Protein AF-A0A7C4TFB4-F1 (afdb_monomer_lite)

pLDDT: mean 86.69, std 17.98, range [43.0, 98.75]

Radius of gyration: 24.55 Å; chains: 1; bounding box: 46×65×72 Å

Secondary structure (DSSP, 8-state):
-HHHHHHHHHHHHHHHHHHHHHGGGSTT-------HHHHHHHHHHHH-HHHHHHHHHHHHHHHHH---TTT----SHHHHHHHHHHHTSPPPPSSS--HHHHHHHHH-S--GGGTTS--SSSSGGGSTTHHHHHHHHHHHHHHHHTSGGG--HHHHHHHHH-GGG-TTTT-S--GGG--SHHHH-

Sequence (185 aa):
MKKVLFNIGFCFSIVILLVSMTLSLSVYAENVHHNPITLKLINLLKDHPEIKTMLERSLAEAKKINPDPETNPAQSLPELFNYLDQAVEKLPDTHIKSDIHYLTFLADQPLPELKSKGLFKNSLQYYPPFASWMREFAIVRGEFLNSEKSWNAKIYREFYNDPRFGLQKNWYEDPSNWKTWNQFF

Structure (mmCIF, N/CA/C/O backbone):
data_AF-A0A7C4TFB4-F1
#
_entry.id   AF-A0A7C4TFB4-F1
#
loop_
_atom_site.group_PDB
_atom_site.id
_atom_site.type_symbol
_atom_site.label_atom_id
_atom_site.label_alt_id
_atom_site.label_comp_id
_atom_site.label_asym_id
_atom_site.label_entity_id
_atom_site.label_seq_id
_atom_site.pdbx_PDB_ins_code
_atom_site.Cartn_x
_atom_site.Cartn_y
_atom_site.Cartn_z
_atom_site.occupancy
_atom_site.B_iso_or_equiv
_atom_site.auth_seq_id
_atom_site.auth_comp_id
_atom_site.auth_asym_id
_atom_site.auth_atom_id
_atom_site.pdbx_PDB_model_num
ATOM 1 N N . MET A 1 1 ? 17.614 47.311 47.965 1.00 51.44 1 MET A N 1
ATOM 2 C CA . MET A 1 1 ? 17.386 47.546 46.517 1.00 51.44 1 MET A CA 1
ATOM 3 C C . MET A 1 1 ? 17.993 46.471 45.606 1.00 51.44 1 MET A C 1
ATOM 5 O O . MET A 1 1 ? 17.284 46.009 44.726 1.00 51.44 1 MET A O 1
ATOM 9 N N . LYS A 1 2 ? 19.229 45.982 45.822 1.00 47.59 2 LYS A N 1
ATOM 10 C CA . LYS A 1 2 ? 19.855 44.956 44.949 1.00 47.59 2 LYS A CA 1
ATOM 11 C C . LYS A 1 2 ? 19.157 43.577 44.913 1.00 47.59 2 LYS A C 1
ATOM 13 O O . LYS A 1 2 ? 19.123 42.956 43.861 1.00 47.59 2 LYS A O 1
ATOM 18 N N . LYS A 1 3 ? 18.548 43.113 46.017 1.00 47.62 3 LYS A N 1
ATOM 19 C CA . LYS A 1 3 ? 17.824 41.818 46.057 1.00 47.62 3 LYS A CA 1
ATOM 20 C C . LYS A 1 3 ? 16.498 41.810 45.278 1.00 47.62 3 LYS A C 1
ATOM 22 O O . LYS A 1 3 ? 16.094 40.765 44.792 1.00 47.62 3 LYS A O 1
ATOM 27 N N . VAL A 1 4 ? 15.841 42.964 45.131 1.00 51.06 4 VAL A N 1
ATOM 28 C CA . VAL A 1 4 ? 14.551 43.071 44.419 1.00 51.06 4 VAL A CA 1
ATOM 29 C C . VAL A 1 4 ? 14.760 43.030 42.901 1.00 51.06 4 VAL A C 1
ATOM 31 O O . VAL A 1 4 ? 14.016 42.358 42.198 1.00 51.06 4 VAL A O 1
ATOM 34 N N . LEU A 1 5 ? 15.833 43.658 42.407 1.00 48.62 5 LEU A N 1
ATOM 35 C CA . LEU A 1 5 ? 16.225 43.615 40.991 1.00 48.62 5 LEU A CA 1
ATOM 36 C C . LEU A 1 5 ? 16.624 42.203 40.523 1.00 48.62 5 LEU A C 1
ATOM 38 O O . LEU A 1 5 ? 16.344 41.840 39.386 1.00 48.62 5 LEU A O 1
ATOM 42 N N . PHE A 1 6 ? 17.216 41.387 41.403 1.00 46.91 6 PHE A N 1
ATOM 43 C CA . PHE A 1 6 ? 17.605 40.008 41.080 1.00 46.91 6 PHE A CA 1
ATOM 44 C C . PHE A 1 6 ? 16.390 39.078 40.893 1.00 46.91 6 PHE A C 1
ATOM 46 O O . PHE A 1 6 ? 16.365 38.272 39.967 1.00 46.91 6 PHE A O 1
ATOM 53 N N . ASN A 1 7 ? 15.343 39.242 41.711 1.00 48.91 7 ASN A N 1
ATOM 54 C CA . ASN A 1 7 ? 14.127 38.422 41.620 1.00 48.91 7 ASN A CA 1
ATOM 55 C C . ASN A 1 7 ? 13.243 38.773 40.412 1.00 48.91 7 ASN A C 1
ATOM 57 O O . ASN A 1 7 ? 12.590 37.891 39.863 1.00 48.91 7 ASN A O 1
ATOM 61 N N . ILE A 1 8 ? 13.242 40.032 39.960 1.00 53.03 8 ILE A N 1
ATOM 62 C CA . ILE A 1 8 ? 12.481 40.445 38.767 1.00 53.03 8 ILE A CA 1
ATOM 63 C C . ILE A 1 8 ? 13.157 39.928 37.484 1.00 53.03 8 ILE A C 1
ATOM 65 O O . ILE A 1 8 ? 12.469 39.474 36.571 1.00 53.03 8 ILE A O 1
ATOM 69 N N . GLY A 1 9 ? 14.496 39.906 37.439 1.00 49.97 9 GLY A N 1
ATOM 70 C CA . GLY A 1 9 ? 15.249 39.333 36.317 1.00 49.97 9 GLY A CA 1
ATOM 71 C C . GLY A 1 9 ? 15.065 37.818 36.162 1.00 49.97 9 GLY A C 1
ATOM 72 O O . GLY A 1 9 ? 15.006 37.321 35.042 1.00 49.97 9 GLY A O 1
ATOM 73 N N . PHE A 1 10 ? 14.907 37.080 37.266 1.00 50.91 10 PHE A N 1
ATOM 74 C CA . PHE A 1 10 ? 14.714 35.625 37.229 1.00 50.91 10 PHE A CA 1
ATOM 75 C C . PHE A 1 10 ? 13.320 35.222 36.708 1.00 50.91 10 PHE A C 1
ATOM 77 O O . PHE A 1 10 ? 13.204 34.283 35.921 1.00 50.91 10 PHE A O 1
ATOM 84 N N . CYS A 1 11 ? 12.269 35.972 37.065 1.00 54.22 11 CYS A N 1
ATOM 85 C CA . CYS A 1 11 ? 10.913 35.726 36.561 1.00 54.22 11 CYS A CA 1
ATOM 86 C C . CYS A 1 11 ? 10.767 36.033 35.059 1.00 54.22 11 CYS A C 1
ATOM 88 O O . CYS A 1 11 ? 10.076 35.296 34.359 1.00 54.22 11 CYS A O 1
ATOM 90 N N . PHE A 1 12 ? 11.447 37.062 34.537 1.00 52.69 12 PHE A N 1
ATOM 91 C CA . PHE A 1 12 ? 11.436 37.358 33.097 1.00 52.69 12 PHE A CA 1
ATOM 92 C C . PHE A 1 12 ? 12.136 36.271 32.267 1.00 52.69 12 PHE A C 1
ATOM 94 O O . PHE A 1 12 ? 11.640 35.899 31.205 1.00 52.69 12 PHE A O 1
ATOM 101 N N . SER A 1 13 ? 13.231 35.699 32.773 1.00 54.84 13 SER A N 1
ATOM 102 C CA . SER A 1 13 ? 13.950 34.611 32.096 1.00 54.84 13 SER A CA 1
ATOM 103 C C . SER A 1 13 ? 13.121 33.328 31.979 1.00 54.84 13 SER A C 1
ATOM 105 O O . SER A 1 13 ? 13.184 32.658 30.953 1.00 54.84 13 SER A O 1
ATOM 107 N N . ILE A 1 14 ? 12.298 33.004 32.985 1.00 56.16 14 ILE A N 1
ATOM 108 C CA . ILE A 1 14 ? 11.415 31.822 32.964 1.00 56.16 14 ILE A CA 1
ATOM 109 C C . ILE A 1 14 ? 10.255 32.006 31.976 1.00 56.16 14 ILE A C 1
ATOM 111 O O . ILE A 1 14 ? 9.908 31.070 31.258 1.00 56.16 14 ILE A O 1
ATOM 115 N N . VAL A 1 15 ? 9.686 33.212 31.880 1.00 57.28 15 VAL A N 1
ATOM 116 C CA . VAL A 1 15 ? 8.605 33.503 30.922 1.00 57.28 15 VAL A CA 1
ATOM 117 C C . VAL A 1 15 ? 9.118 33.473 29.478 1.00 57.28 15 VAL A C 1
ATOM 119 O O . VAL A 1 15 ? 8.443 32.931 28.609 1.00 57.28 15 VAL A O 1
ATOM 122 N N . ILE A 1 16 ? 10.334 33.965 29.214 1.00 55.7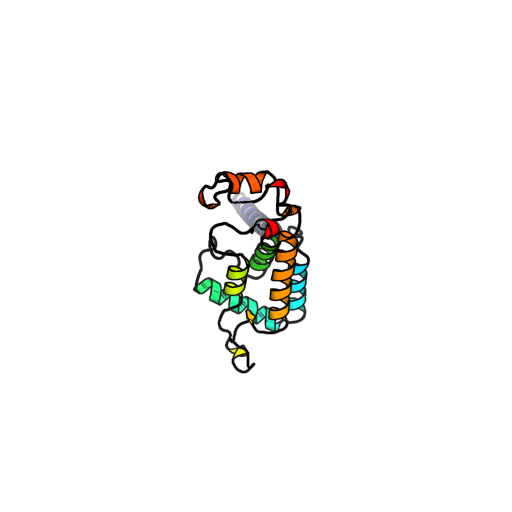5 16 ILE A N 1
ATOM 123 C CA . ILE A 1 16 ? 10.942 33.906 27.874 1.00 55.75 16 ILE A CA 1
ATOM 124 C C . ILE A 1 16 ? 11.280 32.458 27.476 1.00 55.75 16 ILE A C 1
ATOM 126 O O . ILE A 1 16 ? 11.067 32.090 26.323 1.00 55.75 16 ILE A O 1
ATOM 130 N N . LEU A 1 17 ? 11.728 31.618 28.420 1.00 54.34 17 LEU A N 1
ATOM 131 C CA . LEU A 1 17 ? 11.985 30.194 28.163 1.00 54.34 17 LEU A CA 1
ATOM 132 C C . LEU A 1 17 ? 10.692 29.395 27.911 1.00 54.34 17 LEU A C 1
ATOM 134 O O . LEU A 1 17 ? 10.683 28.475 27.103 1.00 54.34 17 LEU A O 1
ATOM 138 N N . LEU A 1 18 ? 9.588 29.756 28.574 1.00 54.28 18 LEU A N 1
ATOM 139 C CA . LEU A 1 18 ? 8.279 29.128 28.359 1.00 54.28 18 LEU A CA 1
ATOM 140 C C . LEU A 1 18 ? 7.638 29.553 27.030 1.00 54.28 18 LEU A C 1
ATOM 142 O O . LEU A 1 18 ? 7.003 28.730 26.377 1.00 54.28 18 LEU A O 1
ATOM 146 N N . VAL A 1 19 ? 7.839 30.800 26.592 1.00 54.41 19 VAL A N 1
ATOM 147 C CA . VAL A 1 19 ? 7.364 31.279 25.280 1.00 54.41 19 VAL A CA 1
ATOM 148 C C . VAL A 1 19 ? 8.207 30.712 24.127 1.00 54.41 19 VAL A C 1
ATOM 150 O O . VAL A 1 19 ? 7.675 30.450 23.052 1.00 54.41 19 VAL A O 1
ATOM 153 N N . SER A 1 20 ? 9.500 30.433 24.328 1.00 51.44 20 SER A N 1
ATOM 154 C CA . SER A 1 20 ? 10.313 29.735 23.316 1.00 51.44 20 SER A CA 1
ATOM 155 C C . SER A 1 20 ? 10.040 28.222 23.253 1.00 51.44 20 SER A C 1
ATOM 157 O O . SER A 1 20 ? 10.194 27.616 22.189 1.00 51.44 20 SER A O 1
ATOM 159 N N . MET A 1 21 ? 9.557 27.616 24.344 1.00 49.31 21 MET A N 1
ATOM 160 C CA . MET A 1 21 ? 9.092 26.222 24.362 1.00 49.31 21 MET A CA 1
ATOM 161 C C . MET A 1 21 ? 7.733 26.027 23.670 1.00 49.31 21 MET A C 1
ATOM 163 O O . MET A 1 21 ? 7.459 24.943 23.163 1.00 49.31 21 MET A O 1
ATOM 167 N N . THR A 1 22 ? 6.885 27.058 23.594 1.00 46.88 22 THR A N 1
ATOM 168 C CA . THR A 1 22 ? 5.616 26.979 22.846 1.00 46.88 22 THR A CA 1
ATOM 169 C C . THR A 1 22 ? 5.777 27.281 21.355 1.00 46.88 22 THR A C 1
ATOM 171 O O . THR A 1 22 ? 4.995 26.771 20.556 1.00 46.88 22 THR A O 1
ATOM 174 N N . LEU A 1 23 ? 6.815 28.025 20.945 1.00 44.56 23 LEU A N 1
ATOM 175 C CA . LEU A 1 23 ? 7.138 28.247 19.525 1.00 44.56 23 LEU A CA 1
ATOM 176 C C . LEU A 1 23 ? 7.899 27.090 18.854 1.00 44.56 23 LEU A C 1
ATOM 178 O O . LEU A 1 23 ? 8.044 27.088 17.635 1.00 44.56 23 LEU A O 1
ATOM 182 N N . SER A 1 24 ? 8.372 26.098 19.609 1.00 43.00 24 SER A N 1
ATOM 183 C CA . SER A 1 24 ? 9.053 24.916 19.055 1.00 43.00 24 SER A CA 1
ATOM 184 C C . SER A 1 24 ? 8.106 23.755 18.721 1.00 43.00 24 SER A C 1
ATOM 186 O O . SER A 1 24 ? 8.545 22.767 18.142 1.00 43.00 24 SER A O 1
ATOM 188 N N . LEU A 1 25 ? 6.802 23.889 18.999 1.00 43.69 25 LEU A N 1
ATOM 189 C CA . LEU A 1 25 ? 5.770 22.921 18.593 1.00 43.69 25 LEU A CA 1
ATOM 190 C C . LEU A 1 25 ? 5.106 23.247 17.242 1.00 43.69 25 LEU A C 1
ATOM 192 O O . LEU A 1 25 ? 4.286 22.464 16.772 1.00 43.69 25 LEU A O 1
ATOM 196 N N . SER A 1 26 ? 5.438 24.376 16.606 1.00 45.81 26 SER A N 1
ATOM 197 C CA . SER A 1 26 ? 4.907 24.752 15.283 1.00 45.81 26 SER A CA 1
ATOM 198 C C . SER A 1 26 ? 5.874 24.491 14.123 1.00 45.81 26 SER A C 1
ATOM 200 O O . SER A 1 26 ? 5.551 24.783 12.972 1.00 45.81 26 SER A O 1
ATOM 202 N N . VAL A 1 27 ? 7.046 23.916 14.396 1.00 43.28 27 VAL A N 1
ATOM 203 C CA . VAL A 1 27 ? 7.974 23.441 13.365 1.00 43.28 27 VAL A CA 1
ATOM 204 C C . VAL A 1 27 ? 7.598 21.987 13.058 1.00 43.28 27 VAL A C 1
ATOM 206 O O . VAL A 1 27 ? 7.593 21.175 13.974 1.00 43.28 27 VAL A O 1
ATOM 209 N N . TYR A 1 28 ? 7.273 21.692 11.792 1.00 43.94 28 TYR A N 1
ATOM 210 C CA . TYR A 1 28 ? 6.696 20.444 11.241 1.00 43.94 28 TYR A CA 1
ATOM 211 C C . TYR A 1 28 ? 5.167 20.386 11.060 1.00 43.94 28 TYR A C 1
ATOM 213 O O . TYR A 1 28 ? 4.550 19.338 11.206 1.00 43.94 28 TYR A O 1
ATOM 221 N N . ALA A 1 29 ? 4.547 21.472 10.600 1.00 45.00 29 ALA A N 1
ATOM 222 C CA . ALA A 1 29 ? 3.542 21.323 9.543 1.00 45.00 29 ALA A CA 1
ATOM 223 C C . ALA A 1 29 ? 4.229 21.607 8.200 1.00 45.00 29 ALA A C 1
ATOM 225 O O . ALA A 1 29 ? 4.008 22.638 7.569 1.00 45.00 29 ALA A O 1
ATOM 226 N N . GLU A 1 30 ? 5.150 20.728 7.798 1.00 47.25 30 GLU A N 1
ATOM 227 C CA . GLU A 1 30 ? 5.543 20.670 6.392 1.00 47.25 30 GLU A CA 1
ATOM 228 C C . GLU A 1 30 ? 4.249 20.412 5.603 1.00 47.25 30 GLU A C 1
ATOM 230 O O . GLU A 1 30 ? 3.415 19.619 6.045 1.00 47.25 30 GLU A O 1
ATOM 235 N N . ASN A 1 31 ? 4.007 21.131 4.505 1.00 53.38 31 ASN A N 1
ATOM 236 C CA . ASN A 1 31 ? 2.857 20.853 3.643 1.00 53.38 31 ASN A CA 1
ATOM 237 C C . ASN A 1 31 ? 3.089 19.481 2.990 1.00 53.38 31 ASN A C 1
ATOM 239 O O . ASN A 1 31 ? 3.577 19.411 1.864 1.00 53.38 31 ASN A O 1
ATOM 243 N N . VAL A 1 32 ? 2.811 18.396 3.719 1.00 65.62 32 VAL A N 1
ATOM 244 C CA . VAL A 1 32 ? 2.987 17.025 3.243 1.00 65.62 32 VAL A CA 1
ATOM 245 C C . VAL A 1 32 ? 2.028 16.831 2.079 1.00 65.62 32 VAL A C 1
ATOM 247 O O . VAL A 1 32 ? 0.806 16.809 2.240 1.00 65.62 32 VAL A O 1
ATOM 250 N N . HIS A 1 33 ? 2.588 16.760 0.875 1.00 87.38 33 HIS A N 1
ATOM 251 C CA . HIS A 1 33 ? 1.822 16.473 -0.323 1.00 87.38 33 HIS A CA 1
ATOM 252 C C . HIS A 1 33 ? 1.584 14.966 -0.398 1.00 87.38 33 HIS A C 1
ATOM 254 O O . HIS A 1 33 ? 2.470 14.211 -0.790 1.00 87.38 33 HIS A O 1
ATOM 260 N N . HIS A 1 34 ? 0.390 14.539 0.001 1.00 95.12 34 HIS A N 1
ATOM 261 C CA . HIS A 1 34 ? -0.012 13.140 -0.071 1.00 95.12 34 HIS A CA 1
ATOM 262 C C . HIS A 1 34 ? -0.318 12.712 -1.510 1.00 95.12 34 HIS A C 1
ATOM 264 O O . HIS A 1 34 ? -0.940 13.453 -2.278 1.00 95.12 34 HIS A O 1
ATOM 270 N N . ASN A 1 35 ? 0.041 11.475 -1.852 1.00 95.31 35 ASN A N 1
ATOM 271 C CA . ASN A 1 35 ? -0.340 10.859 -3.117 1.00 95.31 35 ASN A CA 1
ATOM 272 C C . ASN A 1 35 ? -1.870 10.788 -3.250 1.00 95.31 35 ASN A C 1
ATOM 274 O O . ASN A 1 35 ? -2.573 10.624 -2.246 1.00 95.31 35 ASN A O 1
ATOM 278 N N . PRO A 1 36 ? -2.422 10.805 -4.481 1.00 97.75 36 PRO A N 1
ATOM 279 C CA . PRO A 1 36 ? -3.868 10.744 -4.694 1.00 97.75 36 PRO A CA 1
ATOM 280 C C . PRO A 1 36 ? -4.557 9.564 -3.995 1.00 97.75 36 PRO A C 1
ATOM 282 O O . PRO A 1 36 ? -5.647 9.719 -3.445 1.00 97.75 36 PRO A O 1
ATOM 285 N N . ILE A 1 37 ? -3.926 8.386 -3.969 1.00 98.06 37 ILE A N 1
ATOM 286 C CA . ILE A 1 37 ? -4.484 7.206 -3.297 1.00 98.06 37 ILE A CA 1
ATOM 287 C C . ILE A 1 37 ? -4.446 7.318 -1.765 1.00 98.06 37 ILE A C 1
ATOM 289 O O . ILE A 1 37 ? -5.374 6.861 -1.095 1.00 98.06 37 ILE A O 1
ATOM 293 N N . THR A 1 38 ? -3.438 7.988 -1.204 1.00 98.31 38 THR A N 1
ATOM 294 C CA . THR A 1 38 ? -3.360 8.311 0.227 1.00 98.31 38 THR A CA 1
ATOM 295 C C . THR A 1 38 ? -4.424 9.344 0.601 1.00 98.31 38 THR A C 1
ATOM 297 O O . THR A 1 38 ? -5.142 9.164 1.583 1.00 98.31 38 THR A O 1
ATOM 300 N N . LEU A 1 39 ? -4.627 10.374 -0.229 1.00 98.31 39 LEU A N 1
ATOM 301 C CA . LEU A 1 39 ? -5.713 11.346 -0.059 1.00 98.31 39 LEU A CA 1
ATOM 302 C C . LEU A 1 39 ? -7.094 10.682 -0.087 1.00 98.31 39 LEU A C 1
ATOM 304 O O . LEU A 1 39 ? -7.963 11.047 0.703 1.00 98.31 39 LEU A O 1
ATOM 308 N N . LYS A 1 40 ? -7.301 9.678 -0.950 1.00 98.56 40 LYS A N 1
ATOM 309 C CA . LYS A 1 40 ? -8.539 8.883 -0.945 1.00 98.56 40 LYS A CA 1
ATOM 310 C C . LYS A 1 40 ? -8.759 8.175 0.391 1.00 98.56 40 LYS A C 1
ATOM 312 O O . LYS A 1 40 ? -9.888 8.187 0.874 1.00 98.56 40 LYS A O 1
ATOM 317 N N . LEU A 1 41 ? -7.714 7.610 1.007 1.00 98.69 41 LEU A N 1
ATOM 318 C CA . LEU A 1 41 ? -7.833 7.037 2.352 1.00 98.69 41 LEU A CA 1
ATOM 319 C C . LEU A 1 41 ? -8.210 8.112 3.366 1.00 98.69 41 LEU A C 1
ATOM 321 O O . LEU A 1 41 ? -9.164 7.934 4.110 1.00 98.69 41 LEU A O 1
ATOM 325 N N . ILE A 1 42 ? -7.485 9.231 3.381 1.00 98.62 42 ILE A N 1
ATOM 326 C CA . ILE A 1 42 ? -7.729 10.334 4.319 1.00 98.62 42 ILE A CA 1
ATOM 327 C C . ILE A 1 42 ? -9.187 10.805 4.237 1.00 98.62 42 ILE A C 1
ATOM 329 O O . ILE A 1 42 ? -9.844 10.952 5.268 1.00 98.62 42 ILE A O 1
ATOM 333 N N . ASN A 1 43 ? -9.716 10.973 3.023 1.00 98.62 43 ASN A N 1
ATOM 334 C CA . ASN A 1 43 ? -11.114 11.338 2.805 1.00 98.62 43 ASN A CA 1
ATOM 335 C C . ASN A 1 43 ? -12.075 10.232 3.262 1.00 98.62 43 ASN A C 1
ATOM 337 O O . ASN A 1 43 ? -13.020 10.524 3.986 1.00 98.62 43 ASN A O 1
ATOM 341 N N . LEU A 1 44 ? -11.794 8.961 2.951 1.00 98.69 44 LEU A N 1
ATOM 342 C CA . LEU A 1 44 ? -12.590 7.830 3.438 1.00 98.69 44 LEU A CA 1
ATOM 343 C C . LEU A 1 44 ? -12.665 7.811 4.971 1.00 98.69 44 LEU A C 1
ATOM 345 O O . LEU A 1 44 ? -13.741 7.619 5.521 1.00 98.69 44 LEU A O 1
ATOM 349 N N . LEU A 1 45 ? -11.557 8.053 5.674 1.00 98.62 45 LEU A N 1
ATOM 350 C CA . LEU A 1 45 ? -11.527 8.090 7.141 1.00 98.62 45 LEU A CA 1
ATOM 351 C C . LEU A 1 45 ? -12.236 9.319 7.728 1.00 98.62 45 LEU A C 1
ATOM 353 O O . LEU A 1 45 ? -12.705 9.270 8.866 1.00 98.62 45 LEU A O 1
ATOM 357 N N . LYS A 1 46 ? -12.295 10.423 6.977 1.00 98.31 46 LYS A N 1
ATOM 358 C CA . LYS A 1 46 ? -13.064 11.619 7.340 1.00 98.31 46 LYS A CA 1
ATOM 359 C C . LYS A 1 46 ? -14.567 11.369 7.204 1.00 98.31 46 LYS A C 1
ATOM 361 O O . LYS A 1 46 ? -15.319 11.759 8.093 1.00 98.31 46 LYS A O 1
ATOM 366 N N . ASP A 1 47 ? -14.977 10.718 6.120 1.00 98.50 47 ASP A N 1
ATOM 367 C CA . ASP A 1 47 ? -16.383 10.447 5.808 1.00 98.50 47 ASP A CA 1
ATOM 368 C C . ASP A 1 47 ? -16.936 9.260 6.621 1.00 98.50 47 ASP A C 1
ATOM 370 O O . ASP A 1 47 ? -18.129 9.211 6.917 1.00 98.50 47 ASP A O 1
ATOM 374 N N . HIS A 1 48 ? -16.057 8.340 7.040 1.00 98.31 48 HIS A N 1
ATOM 375 C CA . HIS A 1 48 ? -16.364 7.135 7.816 1.00 98.31 48 HIS A CA 1
ATOM 376 C C . HIS A 1 48 ? -15.542 7.070 9.120 1.00 98.31 48 HIS A C 1
ATOM 378 O O . HIS A 1 48 ? -14.561 6.313 9.212 1.00 98.31 48 HIS A O 1
ATOM 384 N N . PRO A 1 49 ? -15.904 7.850 10.158 1.00 98.31 49 PRO A N 1
ATOM 385 C CA . PRO A 1 49 ? -15.156 7.897 11.417 1.00 98.31 49 PRO A CA 1
ATOM 386 C C . PRO A 1 49 ? -15.080 6.539 12.134 1.00 98.31 49 PRO A C 1
ATOM 388 O O . PRO A 1 49 ? -14.121 6.274 12.857 1.00 98.31 49 PRO A O 1
ATOM 391 N N . GLU A 1 50 ? -16.040 5.642 11.911 1.00 98.06 50 GLU A N 1
ATOM 392 C CA . GLU A 1 50 ? -16.011 4.275 12.428 1.00 98.06 50 GLU A CA 1
ATOM 393 C C . GLU A 1 50 ? -14.845 3.459 11.854 1.00 98.06 50 GLU A C 1
ATOM 395 O O . GLU A 1 50 ? -14.195 2.707 12.583 1.00 98.06 50 GLU A O 1
ATOM 400 N N . ILE A 1 51 ? -14.527 3.644 10.568 1.00 98.56 51 ILE A N 1
ATOM 401 C CA . ILE A 1 51 ? -13.391 2.980 9.916 1.00 98.56 51 ILE A CA 1
ATOM 402 C C . ILE A 1 51 ? -12.087 3.562 10.433 1.00 98.56 51 ILE A C 1
ATOM 404 O O . ILE A 1 51 ? -11.148 2.809 10.680 1.00 98.56 51 ILE A O 1
ATOM 408 N N . LYS A 1 52 ? -12.042 4.878 10.665 1.00 98.69 52 LYS A N 1
ATOM 409 C CA . LYS A 1 52 ? -10.897 5.529 11.305 1.00 98.69 52 LYS A CA 1
ATOM 410 C C . LYS A 1 52 ? -10.583 4.898 12.657 1.00 98.69 52 LYS A C 1
ATOM 412 O O . LYS A 1 52 ? -9.452 4.470 12.868 1.00 98.69 52 LYS A O 1
ATOM 417 N N . THR A 1 53 ? -11.579 4.765 13.532 1.00 98.50 53 THR A N 1
ATOM 418 C CA . THR A 1 53 ? -11.389 4.140 14.848 1.00 98.50 53 THR A CA 1
ATOM 419 C C . THR A 1 53 ? -10.954 2.677 14.738 1.00 98.50 53 THR A C 1
ATOM 421 O O . THR A 1 53 ? -10.075 2.239 15.482 1.00 98.50 53 THR A O 1
ATOM 424 N N . MET A 1 54 ? -11.534 1.909 13.810 1.00 98.69 54 MET A N 1
ATOM 425 C CA . MET A 1 54 ? -11.104 0.529 13.560 1.00 98.69 54 MET A CA 1
ATOM 426 C C . MET A 1 54 ? -9.661 0.458 13.052 1.00 98.69 54 MET A C 1
ATOM 428 O O . MET A 1 54 ? -8.914 -0.425 13.470 1.00 98.69 54 MET A O 1
ATOM 432 N N . LEU A 1 55 ? -9.245 1.393 12.195 1.00 98.75 55 LEU A N 1
ATOM 433 C CA . LEU A 1 55 ? -7.899 1.418 11.630 1.00 98.75 55 LEU A CA 1
ATOM 434 C C . LEU A 1 55 ? -6.876 1.791 12.694 1.00 98.75 55 LEU A C 1
ATOM 436 O O . LEU A 1 55 ? -5.886 1.087 12.837 1.00 98.75 55 LEU A O 1
ATOM 440 N N . GLU A 1 56 ? -7.145 2.811 13.507 1.00 98.75 56 GLU A N 1
ATOM 441 C CA . GLU A 1 56 ? -6.307 3.166 14.660 1.00 98.75 56 GLU A CA 1
ATOM 442 C C . GLU A 1 56 ? -6.139 1.982 15.622 1.00 98.75 56 GLU A C 1
ATOM 444 O O . GLU A 1 56 ? -5.028 1.696 16.070 1.00 98.75 56 GLU A O 1
ATOM 449 N N . ARG A 1 57 ? -7.220 1.238 15.895 1.00 98.56 57 ARG A N 1
ATOM 450 C CA . ARG A 1 57 ? -7.159 0.020 16.713 1.00 98.56 57 ARG A CA 1
ATOM 451 C C . ARG A 1 57 ? -6.326 -1.072 16.048 1.00 98.56 57 ARG A C 1
ATOM 453 O O . ARG A 1 57 ? -5.506 -1.690 16.718 1.00 98.56 57 ARG A O 1
ATOM 460 N N . SER A 1 58 ? -6.508 -1.289 14.748 1.00 98.69 58 SER A N 1
ATOM 461 C CA . SER A 1 58 ? -5.726 -2.256 13.977 1.00 98.69 58 SER A CA 1
ATOM 462 C C . SER A 1 58 ? -4.232 -1.912 14.020 1.00 98.69 58 SER A C 1
ATOM 464 O O . SER A 1 58 ? -3.417 -2.758 14.365 1.00 98.69 58 SER A O 1
ATOM 466 N N . LEU A 1 59 ? -3.853 -0.650 13.808 1.00 98.75 59 LEU A N 1
ATOM 467 C CA . LEU A 1 59 ? -2.460 -0.206 13.932 1.00 98.75 59 LEU A CA 1
ATOM 468 C C . LEU A 1 59 ? -1.910 -0.416 15.353 1.00 98.75 59 LEU A C 1
ATOM 470 O O . LEU A 1 59 ? -0.779 -0.873 15.518 1.00 98.75 59 LEU A O 1
ATOM 474 N N . ALA A 1 60 ? -2.717 -0.153 16.384 1.00 98.56 60 ALA A N 1
ATOM 475 C CA . ALA A 1 60 ? -2.321 -0.382 17.771 1.00 98.56 60 ALA A CA 1
ATOM 476 C C . ALA A 1 60 ? -2.089 -1.872 18.087 1.00 98.56 60 ALA A C 1
ATOM 478 O O . ALA A 1 60 ? -1.137 -2.198 18.795 1.00 98.56 60 ALA A O 1
ATOM 479 N N . GLU A 1 61 ? -2.913 -2.785 17.564 1.00 98.50 61 GLU A N 1
ATOM 480 C CA . GLU A 1 61 ? -2.688 -4.231 17.713 1.00 98.50 61 GLU A CA 1
ATOM 481 C C . GLU A 1 61 ? -1.463 -4.700 16.913 1.00 98.50 61 GLU A C 1
ATOM 483 O O . GLU A 1 61 ? -0.627 -5.433 17.443 1.00 98.50 61 GLU A O 1
ATOM 488 N N . ALA A 1 62 ? -1.282 -4.205 15.685 1.00 98.31 62 ALA A N 1
ATOM 489 C CA . ALA A 1 62 ? -0.099 -4.494 14.877 1.00 98.31 62 ALA A CA 1
ATOM 490 C C . ALA A 1 62 ? 1.194 -4.044 15.583 1.00 98.31 62 ALA A C 1
ATOM 492 O O . ALA A 1 62 ? 2.167 -4.797 15.624 1.00 98.31 62 ALA A O 1
ATOM 493 N N . LYS A 1 63 ? 1.182 -2.869 16.230 1.00 98.44 63 LYS A N 1
ATOM 494 C CA . LYS A 1 63 ? 2.286 -2.366 17.065 1.00 98.44 63 LYS A CA 1
ATOM 495 C C . LYS A 1 63 ? 2.608 -3.282 18.247 1.00 98.44 63 LYS A C 1
ATOM 497 O O . LYS A 1 63 ? 3.770 -3.408 18.611 1.00 98.44 63 LYS A O 1
ATOM 502 N N . LYS A 1 64 ? 1.621 -3.939 18.864 1.00 98.44 64 LYS A N 1
ATOM 503 C CA . LYS 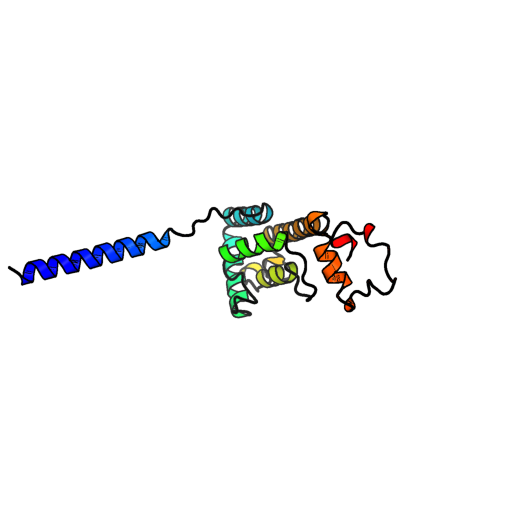A 1 64 ? 1.899 -4.903 19.947 1.00 98.44 64 LYS A CA 1
ATOM 504 C C . LYS A 1 64 ? 2.625 -6.143 19.431 1.00 98.44 64 LYS A C 1
ATOM 506 O O . LYS A 1 64 ? 3.474 -6.676 20.136 1.00 98.44 64 LYS A O 1
ATOM 511 N N . ILE A 1 65 ? 2.278 -6.601 18.227 1.00 98.06 65 ILE A N 1
ATOM 512 C CA . ILE A 1 65 ? 2.899 -7.769 17.589 1.00 98.06 65 ILE A CA 1
ATOM 513 C C . ILE A 1 65 ? 4.315 -7.432 17.116 1.00 98.06 65 ILE A C 1
ATOM 515 O O . ILE A 1 65 ? 5.237 -8.213 17.338 1.00 98.06 65 ILE A O 1
ATOM 519 N N . ASN A 1 66 ? 4.484 -6.272 16.482 1.00 97.00 66 ASN A N 1
ATOM 520 C CA . ASN A 1 66 ? 5.778 -5.761 16.058 1.00 97.00 66 ASN A CA 1
ATOM 521 C C . ASN A 1 66 ? 5.959 -4.301 16.515 1.00 97.00 66 ASN A C 1
ATOM 523 O O . ASN A 1 66 ? 5.517 -3.390 15.815 1.00 97.00 66 ASN A O 1
ATOM 527 N N . PRO A 1 67 ? 6.580 -4.056 17.680 1.00 97.44 67 PRO A N 1
ATOM 528 C CA . PRO A 1 67 ? 6.751 -2.702 18.204 1.00 97.44 67 PRO A CA 1
ATOM 529 C C . PRO A 1 67 ? 7.930 -1.948 17.582 1.00 97.44 67 PRO A C 1
ATOM 531 O O . PRO A 1 67 ? 8.039 -0.740 17.791 1.00 97.44 67 PRO A O 1
ATOM 534 N N . ASP A 1 68 ? 8.811 -2.640 16.859 1.00 96.75 68 ASP A N 1
ATOM 535 C CA . ASP A 1 68 ? 10.036 -2.078 16.299 1.00 96.75 68 ASP A CA 1
ATOM 536 C C . ASP A 1 68 ? 9.729 -1.139 15.113 1.00 96.75 68 ASP A C 1
ATOM 538 O O . ASP A 1 68 ? 9.219 -1.607 14.093 1.00 96.75 68 ASP A O 1
ATOM 542 N N . PRO A 1 69 ? 10.031 0.171 15.207 1.00 94.06 69 PRO A N 1
ATOM 543 C CA . PRO A 1 69 ? 9.759 1.129 14.135 1.00 94.06 69 PRO A CA 1
ATOM 544 C C . PRO A 1 69 ? 10.516 0.849 12.833 1.00 94.06 69 PRO A C 1
ATOM 546 O O . PRO A 1 69 ? 10.034 1.231 11.771 1.00 94.06 69 PRO A O 1
ATOM 549 N N . GLU A 1 70 ? 11.655 0.153 12.878 1.00 91.62 70 GLU A N 1
ATOM 550 C CA . GLU A 1 70 ? 12.415 -0.177 11.664 1.00 91.62 70 GLU A CA 1
ATOM 551 C C . GLU A 1 70 ? 11.685 -1.220 10.809 1.00 91.62 70 GLU A C 1
ATOM 553 O O . GLU A 1 70 ? 11.715 -1.186 9.578 1.00 91.62 70 GLU A O 1
ATOM 558 N N . THR A 1 71 ? 10.987 -2.152 11.460 1.00 91.44 71 THR A N 1
ATOM 559 C CA . THR A 1 71 ? 10.262 -3.240 10.789 1.00 91.44 71 THR A CA 1
ATOM 560 C C . THR A 1 71 ? 8.739 -3.058 10.794 1.00 91.44 71 THR A C 1
ATOM 562 O O . THR A 1 71 ? 8.033 -3.795 10.101 1.00 91.44 71 THR A O 1
ATOM 565 N N . ASN A 1 72 ? 8.232 -2.071 11.534 1.00 95.62 72 ASN A N 1
ATOM 566 C CA . ASN A 1 72 ? 6.849 -1.600 11.555 1.00 95.62 72 ASN A CA 1
ATOM 567 C C . ASN A 1 72 ? 6.811 -0.062 11.703 1.00 95.62 72 ASN A C 1
ATOM 569 O O . ASN A 1 72 ? 6.504 0.442 12.788 1.00 95.62 72 ASN A O 1
ATOM 573 N N . PRO A 1 73 ? 7.127 0.694 10.634 1.00 95.56 73 PRO A N 1
ATOM 574 C CA . PRO A 1 73 ? 7.197 2.158 10.679 1.00 95.56 73 PRO A CA 1
ATOM 575 C C . PRO A 1 73 ? 5.837 2.869 10.752 1.00 95.56 73 PRO A C 1
ATOM 577 O O . PRO A 1 73 ? 5.795 4.063 11.017 1.00 95.56 73 PRO A O 1
ATOM 580 N N . ALA A 1 74 ? 4.720 2.178 10.506 1.00 96.88 74 ALA A N 1
ATOM 581 C CA . ALA A 1 74 ? 3.384 2.775 10.415 1.00 96.88 74 ALA A CA 1
ATOM 582 C C . ALA A 1 74 ? 2.559 2.453 11.668 1.00 96.88 74 ALA A C 1
ATOM 584 O O . ALA A 1 74 ? 1.637 1.640 11.632 1.00 96.88 74 ALA A O 1
ATOM 585 N N . GLN A 1 75 ? 2.905 3.076 12.793 1.00 97.44 75 GLN A N 1
ATOM 586 C CA . GLN A 1 75 ? 2.306 2.774 14.100 1.00 97.44 75 GLN A CA 1
ATOM 587 C C . GLN A 1 75 ? 1.148 3.714 14.477 1.00 97.44 75 GLN A C 1
ATOM 589 O O . GLN A 1 75 ? 0.511 3.542 15.519 1.00 97.44 75 GLN A O 1
ATOM 594 N N . SER A 1 76 ? 0.859 4.693 13.624 1.00 98.44 76 SER A N 1
ATOM 595 C CA . SER A 1 76 ? -0.205 5.687 13.744 1.00 98.44 76 SER A CA 1
ATOM 596 C C . SER A 1 76 ? -0.711 6.097 12.357 1.00 98.44 76 SER A C 1
ATOM 598 O O . SER A 1 76 ? -0.082 5.791 11.346 1.00 98.44 76 SER A O 1
ATOM 600 N N . LEU A 1 77 ? -1.850 6.797 12.280 1.00 98.50 77 LEU A N 1
ATOM 601 C CA . LEU A 1 77 ? -2.390 7.249 10.990 1.00 98.50 77 LEU A CA 1
ATOM 602 C C . LEU A 1 77 ? -1.431 8.174 10.214 1.00 98.50 77 LEU A C 1
ATOM 604 O O . LEU A 1 77 ? -1.236 7.913 9.030 1.00 98.50 77 LEU A O 1
ATOM 608 N N . PRO A 1 78 ? -0.796 9.201 10.821 1.00 97.81 78 PRO A N 1
ATOM 609 C CA . PRO A 1 78 ? 0.166 10.032 10.094 1.00 97.81 78 PRO A CA 1
ATOM 610 C C . PRO A 1 78 ? 1.351 9.227 9.547 1.00 97.81 78 PRO A C 1
ATOM 612 O O . PRO A 1 78 ? 1.742 9.403 8.396 1.00 97.81 78 PRO A O 1
ATOM 615 N N . GLU A 1 79 ? 1.885 8.299 10.343 1.00 97.75 79 GLU A N 1
ATOM 616 C CA . GLU A 1 79 ? 2.978 7.425 9.911 1.00 97.75 79 GLU A CA 1
ATOM 617 C C . GLU A 1 79 ? 2.536 6.467 8.797 1.00 97.75 79 GLU A C 1
ATOM 619 O O . GLU A 1 79 ? 3.281 6.248 7.845 1.00 97.75 79 GLU A O 1
ATOM 624 N N . LEU A 1 80 ? 1.305 5.947 8.863 1.00 98.06 80 LEU A N 1
ATOM 625 C CA . LEU A 1 80 ? 0.711 5.162 7.784 1.00 98.06 80 LEU A CA 1
ATOM 626 C C . LEU A 1 80 ? 0.600 5.979 6.497 1.00 98.06 80 LEU A C 1
ATOM 628 O O . LEU A 1 80 ? 0.970 5.473 5.445 1.00 98.06 80 LEU A O 1
ATOM 632 N N . PHE A 1 81 ? 0.123 7.224 6.550 1.00 98.12 81 PHE A N 1
ATOM 633 C CA . PHE A 1 81 ? 0.005 8.059 5.350 1.00 98.12 81 PHE A CA 1
ATOM 634 C C . PHE A 1 81 ? 1.374 8.330 4.720 1.00 98.12 81 PHE A C 1
ATOM 636 O O . PHE A 1 81 ? 1.540 8.119 3.521 1.00 98.12 81 PHE A O 1
ATOM 643 N N . ASN A 1 82 ? 2.373 8.673 5.536 1.00 95.75 82 ASN A N 1
ATOM 644 C CA . ASN A 1 82 ? 3.748 8.866 5.072 1.00 95.75 82 ASN A CA 1
ATOM 645 C C . ASN A 1 82 ? 4.346 7.584 4.477 1.00 95.75 82 ASN A C 1
ATOM 647 O O . ASN A 1 82 ? 5.056 7.638 3.471 1.00 95.75 82 ASN A O 1
ATOM 651 N N . TYR A 1 83 ? 4.067 6.427 5.085 1.00 95.69 83 TYR A N 1
ATOM 652 C CA . TYR A 1 83 ? 4.498 5.136 4.558 1.00 95.69 83 TYR A CA 1
ATOM 653 C C . TYR A 1 83 ? 3.834 4.835 3.209 1.00 95.69 83 TYR A C 1
ATOM 655 O O . TYR A 1 83 ? 4.518 4.447 2.265 1.00 95.69 83 TYR A O 1
ATOM 663 N N . LEU A 1 84 ? 2.516 5.035 3.100 1.00 96.38 84 LEU A N 1
ATOM 664 C CA . LEU A 1 84 ? 1.765 4.805 1.866 1.00 96.38 84 LEU A CA 1
ATOM 665 C C . LEU A 1 84 ? 2.283 5.685 0.732 1.00 96.38 84 LEU A C 1
ATOM 667 O O . LEU A 1 84 ? 2.459 5.185 -0.374 1.00 96.38 84 LEU A O 1
ATOM 671 N N . ASP A 1 85 ? 2.594 6.951 1.011 1.00 95.56 85 ASP A N 1
ATOM 672 C CA . ASP A 1 85 ? 3.126 7.865 0.003 1.00 95.56 85 ASP A CA 1
ATOM 673 C C . ASP A 1 85 ? 4.446 7.392 -0.600 1.00 95.56 85 ASP A C 1
ATOM 675 O O . ASP A 1 85 ? 4.664 7.521 -1.803 1.00 95.56 85 ASP A O 1
ATOM 679 N N . GLN A 1 86 ? 5.307 6.797 0.220 1.00 92.94 86 GLN A N 1
ATOM 680 C CA . GLN A 1 86 ? 6.554 6.206 -0.251 1.00 92.94 86 GLN A CA 1
ATOM 681 C C . GLN A 1 86 ? 6.302 4.872 -0.963 1.00 92.94 86 GLN A C 1
ATOM 683 O O . GLN A 1 86 ? 6.913 4.583 -1.989 1.00 92.94 86 GLN A O 1
ATOM 688 N N . ALA A 1 87 ? 5.389 4.054 -0.438 1.00 93.25 87 ALA A N 1
ATOM 689 C CA . ALA A 1 87 ? 5.139 2.698 -0.915 1.00 93.25 87 ALA A CA 1
ATOM 690 C C . ALA A 1 87 ? 4.509 2.628 -2.319 1.00 93.25 87 ALA A C 1
ATOM 692 O O . ALA A 1 87 ? 4.659 1.599 -2.983 1.00 93.25 87 ALA A O 1
ATOM 693 N N . VAL A 1 88 ? 3.821 3.684 -2.777 1.00 93.50 88 VAL A N 1
ATOM 694 C CA . VAL A 1 88 ? 3.200 3.737 -4.117 1.00 93.50 88 VAL A CA 1
ATOM 695 C C . VAL A 1 88 ? 4.235 3.587 -5.233 1.00 93.50 88 VAL A C 1
ATOM 697 O O . VAL A 1 88 ? 4.010 2.821 -6.168 1.00 93.50 88 VAL A O 1
ATOM 700 N N . GLU A 1 89 ? 5.371 4.278 -5.118 1.00 92.00 89 GLU A N 1
ATOM 701 C CA . GLU A 1 89 ? 6.428 4.298 -6.143 1.00 92.00 89 GLU A CA 1
ATOM 702 C C . GLU A 1 89 ? 7.697 3.544 -5.708 1.00 92.00 89 GLU A C 1
ATOM 704 O O . GLU A 1 89 ? 8.745 3.599 -6.356 1.00 92.00 89 GLU A O 1
ATOM 709 N N . LYS A 1 90 ? 7.627 2.802 -4.599 1.00 91.12 90 LYS A N 1
ATOM 710 C CA . LYS A 1 90 ? 8.738 1.975 -4.136 1.00 91.12 90 LYS A CA 1
ATOM 711 C C . LYS A 1 90 ? 8.832 0.696 -4.965 1.00 91.12 90 LYS A C 1
ATOM 713 O O . LYS A 1 90 ? 7.888 -0.098 -5.036 1.00 91.12 90 LYS A O 1
ATOM 718 N N . LEU A 1 91 ? 10.007 0.460 -5.545 1.00 88.88 91 LEU A N 1
ATOM 719 C CA . LEU A 1 91 ? 10.310 -0.808 -6.204 1.00 88.88 91 LEU A CA 1
ATOM 720 C C . LEU A 1 91 ? 10.306 -1.952 -5.180 1.00 88.88 91 LEU A C 1
ATOM 722 O O . LEU A 1 91 ? 10.817 -1.775 -4.071 1.00 88.88 91 LEU A O 1
ATOM 726 N N . PRO A 1 92 ? 9.743 -3.125 -5.520 1.00 83.62 92 PRO A N 1
ATOM 727 C CA . PRO A 1 92 ? 9.831 -4.293 -4.660 1.00 83.62 92 PRO A CA 1
ATOM 728 C C . PRO A 1 92 ? 11.291 -4.632 -4.340 1.00 83.62 92 PRO A C 1
ATOM 730 O O . PRO A 1 92 ? 12.124 -4.739 -5.236 1.00 83.62 92 PRO A O 1
ATOM 733 N N . ASP A 1 93 ? 11.596 -4.831 -3.060 1.00 72.50 93 ASP A N 1
ATOM 734 C CA . ASP A 1 93 ? 12.877 -5.412 -2.667 1.00 72.50 93 ASP A CA 1
ATOM 735 C C . ASP A 1 93 ? 12.916 -6.896 -3.089 1.00 72.50 93 ASP A C 1
ATOM 737 O O . ASP A 1 93 ? 11.906 -7.604 -3.058 1.00 72.50 93 ASP A O 1
ATOM 741 N N . THR A 1 94 ? 14.097 -7.378 -3.470 1.00 59.31 94 THR A N 1
ATOM 742 C CA . THR A 1 94 ? 14.367 -8.792 -3.771 1.00 59.31 94 THR A CA 1
ATOM 743 C C . THR A 1 94 ? 14.241 -9.691 -2.535 1.00 59.31 94 THR A C 1
ATOM 745 O O . THR A 1 94 ? 14.124 -10.913 -2.660 1.00 59.31 94 THR A O 1
ATOM 748 N N . HIS A 1 95 ? 14.228 -9.108 -1.333 1.00 56.16 95 HIS A N 1
ATOM 749 C CA . HIS A 1 95 ? 13.821 -9.782 -0.106 1.00 56.16 95 HIS A CA 1
ATOM 750 C C . HIS A 1 95 ? 12.292 -9.733 0.022 1.00 56.16 95 HIS A C 1
ATOM 752 O O . HIS A 1 95 ? 11.708 -8.667 0.168 1.00 56.16 95 HIS A O 1
ATOM 758 N N . ILE A 1 96 ? 11.644 -10.901 -0.041 1.00 47.25 96 ILE A N 1
ATOM 759 C CA . ILE A 1 96 ? 10.188 -11.140 -0.142 1.00 47.25 96 ILE A CA 1
ATOM 760 C C . ILE A 1 96 ? 9.402 -10.582 1.070 1.00 47.25 96 ILE A C 1
ATOM 762 O O . ILE A 1 96 ? 8.859 -11.315 1.893 1.00 47.25 96 ILE A O 1
ATOM 766 N N . LYS A 1 97 ? 9.315 -9.261 1.193 1.00 62.50 97 LYS A N 1
ATOM 767 C CA . LYS A 1 97 ? 8.386 -8.535 2.062 1.00 62.50 97 LYS A CA 1
ATOM 768 C C . LYS A 1 97 ? 7.818 -7.386 1.240 1.00 62.50 97 LYS A C 1
ATOM 770 O O . LYS A 1 97 ? 8.324 -6.271 1.271 1.00 62.50 97 LYS A O 1
ATOM 775 N N . SER A 1 98 ? 6.800 -7.688 0.435 1.00 78.94 98 SER A N 1
ATOM 776 C CA . SER A 1 98 ? 6.136 -6.668 -0.376 1.00 78.94 98 SER A CA 1
ATOM 777 C C . SER A 1 98 ? 5.421 -5.657 0.524 1.00 78.94 98 SER A C 1
ATOM 779 O O . SER A 1 98 ? 4.851 -6.025 1.555 1.00 78.94 98 SER A O 1
ATOM 781 N N . ASP A 1 99 ? 5.393 -4.390 0.110 1.00 89.75 99 ASP A N 1
ATOM 782 C CA . ASP A 1 99 ? 4.654 -3.338 0.822 1.00 89.75 99 ASP A CA 1
ATOM 783 C C . ASP A 1 99 ? 3.149 -3.674 0.927 1.00 89.75 99 ASP A C 1
ATOM 785 O O . ASP A 1 99 ? 2.476 -3.288 1.879 1.00 89.75 99 ASP A O 1
ATOM 789 N N . ILE A 1 100 ? 2.631 -4.491 -0.002 1.00 90.00 100 ILE A N 1
ATOM 790 C CA . ILE A 1 100 ? 1.270 -5.045 0.043 1.00 90.00 100 ILE A CA 1
ATOM 791 C C . ILE A 1 100 ? 1.086 -6.015 1.216 1.00 90.00 100 ILE A C 1
ATOM 793 O O . ILE A 1 100 ? 0.063 -5.957 1.901 1.00 90.00 100 ILE A O 1
ATOM 797 N N . HIS A 1 101 ? 2.055 -6.898 1.483 1.00 90.69 101 HIS A N 1
ATOM 798 C CA . HIS A 1 101 ? 1.988 -7.796 2.638 1.00 90.69 101 HIS A CA 1
ATOM 799 C C . HIS A 1 101 ? 2.061 -7.021 3.949 1.00 90.69 101 HIS A C 1
ATOM 801 O O . HIS A 1 101 ? 1.334 -7.346 4.884 1.00 90.69 101 HIS A O 1
ATOM 807 N N . TYR A 1 102 ? 2.890 -5.980 4.011 1.00 94.19 102 TYR A N 1
ATOM 808 C CA . TYR A 1 102 ? 2.959 -5.129 5.191 1.00 94.19 102 TYR A CA 1
ATOM 809 C C . TYR A 1 102 ? 1.654 -4.350 5.418 1.00 94.19 102 TYR A C 1
ATOM 811 O O . TYR A 1 102 ? 1.098 -4.409 6.511 1.00 94.19 102 TYR A O 1
ATOM 819 N N . LEU A 1 103 ? 1.084 -3.723 4.383 1.00 95.62 103 LEU A N 1
ATOM 820 C CA . LEU A 1 103 ? -0.228 -3.073 4.488 1.00 95.62 103 LEU A CA 1
ATOM 821 C C . LEU A 1 103 ? -1.328 -4.065 4.905 1.00 95.62 103 LEU A C 1
ATOM 823 O O . LEU A 1 103 ? -2.192 -3.739 5.717 1.00 95.62 103 LEU A O 1
ATOM 827 N N . THR A 1 104 ? -1.273 -5.294 4.388 1.00 95.25 104 THR A N 1
ATOM 828 C CA . THR A 1 104 ? -2.181 -6.373 4.797 1.00 95.25 104 THR A CA 1
ATOM 829 C C . THR A 1 104 ? -1.998 -6.717 6.271 1.00 95.25 104 THR A C 1
ATOM 831 O O . THR A 1 104 ? -2.984 -6.779 6.993 1.00 95.25 104 THR A O 1
ATOM 834 N N . PHE A 1 105 ? -0.760 -6.861 6.750 1.00 96.62 105 PHE A N 1
ATOM 835 C CA . PHE A 1 105 ? -0.468 -7.074 8.168 1.00 96.62 105 PHE A CA 1
ATOM 836 C C . PHE A 1 105 ? -1.080 -5.975 9.049 1.00 96.62 105 PHE A C 1
ATOM 838 O O . PHE A 1 105 ? -1.727 -6.287 10.047 1.00 96.62 105 PHE A O 1
ATOM 845 N N . LEU A 1 106 ? -0.949 -4.704 8.664 1.00 98.12 106 LEU A N 1
ATOM 846 C CA . LEU A 1 106 ? -1.537 -3.590 9.412 1.00 98.12 106 LEU A CA 1
ATOM 847 C C . LEU A 1 106 ? -3.070 -3.644 9.457 1.00 98.12 106 LEU A C 1
ATOM 849 O O . LEU A 1 106 ? -3.659 -3.316 10.485 1.00 98.12 106 LEU A O 1
ATOM 853 N N . ALA A 1 107 ? -3.717 -4.050 8.362 1.00 97.88 107 ALA A N 1
ATOM 854 C CA . ALA A 1 107 ? -5.176 -4.080 8.221 1.00 97.88 107 ALA A CA 1
ATOM 855 C C . ALA A 1 107 ? -5.841 -5.378 8.715 1.00 97.88 107 ALA A C 1
ATOM 857 O O . ALA A 1 107 ? -7.064 -5.420 8.878 1.00 97.88 107 ALA A O 1
ATOM 858 N N . ASP A 1 108 ? -5.063 -6.443 8.918 1.00 97.25 108 ASP A N 1
ATOM 859 C CA . ASP A 1 108 ? -5.558 -7.792 9.208 1.00 97.25 108 ASP A CA 1
ATOM 860 C C . ASP A 1 108 ? -5.560 -8.147 10.711 1.00 97.25 108 ASP A C 1
ATOM 862 O O . ASP A 1 108 ? -5.503 -9.318 11.115 1.00 97.25 108 ASP A O 1
ATOM 866 N N . GLN A 1 109 ? -5.645 -7.127 11.568 1.00 98.19 109 GLN A N 1
ATOM 867 C CA . GLN A 1 109 ? -5.787 -7.336 13.005 1.00 98.19 109 GLN A CA 1
ATOM 868 C C . GLN A 1 109 ? -7.234 -7.687 13.372 1.00 98.19 109 GLN A C 1
ATOM 870 O O . GLN A 1 109 ? -8.176 -7.205 12.734 1.00 98.19 109 GLN A O 1
ATOM 875 N N . PRO A 1 110 ? -7.446 -8.550 14.381 1.00 96.81 110 PRO A N 1
ATOM 876 C CA . PRO A 1 110 ? -8.781 -8.959 14.788 1.00 96.81 110 PRO A CA 1
ATOM 877 C C . PRO A 1 110 ? -9.541 -7.804 15.449 1.00 96.81 110 PRO A C 1
ATOM 879 O O . PRO A 1 110 ? -9.112 -7.244 16.456 1.00 96.81 110 PRO A O 1
ATOM 882 N N . LEU A 1 111 ? -10.725 -7.510 14.922 1.00 97.81 111 LEU A N 1
ATOM 883 C CA . LEU A 1 111 ? -11.597 -6.433 15.369 1.00 97.81 111 LEU A CA 1
ATOM 884 C C . LEU A 1 111 ? -12.942 -7.012 15.855 1.00 97.81 111 LEU A C 1
ATOM 886 O O . LEU A 1 111 ? -13.681 -7.621 15.074 1.00 97.81 111 LEU A O 1
ATOM 890 N N . PRO A 1 112 ? -13.277 -6.901 17.159 1.00 96.25 112 PRO A N 1
ATOM 891 C CA . PRO A 1 112 ? -14.473 -7.537 17.718 1.00 96.25 112 PRO A CA 1
ATOM 892 C C . PRO A 1 112 ? -15.798 -7.055 17.119 1.00 96.25 112 PRO A C 1
ATOM 894 O O . PRO A 1 112 ? -16.748 -7.834 17.057 1.00 96.25 112 PRO A O 1
ATOM 897 N N . GLU A 1 113 ? -15.868 -5.798 16.685 1.00 95.06 113 GLU A N 1
ATOM 898 C CA . GLU A 1 113 ? -17.080 -5.188 16.117 1.00 95.06 113 GLU A CA 1
ATOM 899 C C . GLU A 1 113 ? -17.440 -5.759 14.733 1.00 95.06 113 GLU A C 1
ATOM 901 O O . GLU A 1 113 ? -18.603 -5.706 14.327 1.00 95.06 113 GLU A O 1
ATOM 906 N N . LEU A 1 114 ? -16.483 -6.393 14.047 1.00 97.44 114 LEU A N 1
ATOM 907 C CA . LEU A 1 114 ? -16.697 -7.046 12.756 1.00 97.44 114 LEU A CA 1
ATOM 908 C C . LEU A 1 114 ? -17.206 -8.497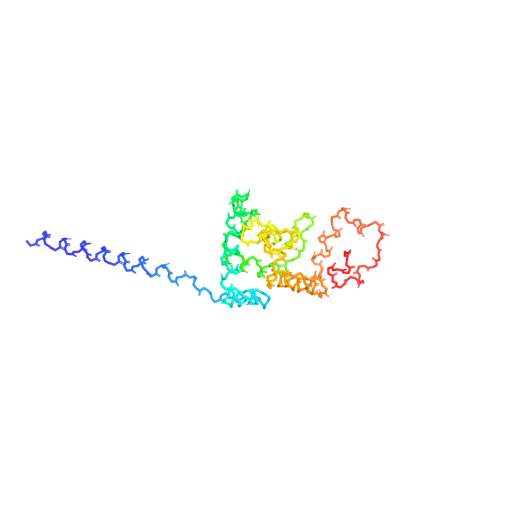 12.852 1.00 97.44 114 LEU A C 1
ATOM 910 O O . LEU A 1 114 ? -17.628 -9.051 11.839 1.00 97.44 114 LEU A O 1
ATOM 914 N N . LYS A 1 115 ? -17.251 -9.109 14.048 1.00 95.50 115 LYS A N 1
ATOM 915 C CA . LYS A 1 115 ? -17.603 -10.537 14.243 1.00 95.50 115 LYS A CA 1
ATOM 916 C C . LYS A 1 115 ? -18.923 -10.982 13.614 1.00 95.50 115 LYS A C 1
ATOM 918 O O . LYS A 1 115 ? -19.024 -12.108 13.140 1.00 95.50 115 LYS A O 1
ATOM 923 N N . SER A 1 116 ? -19.942 -10.129 13.629 1.00 93.25 116 SER A N 1
ATOM 924 C CA . SER A 1 116 ? -21.287 -10.451 13.133 1.00 93.25 116 SER A CA 1
ATOM 925 C C . SER A 1 116 ? -21.542 -9.973 11.701 1.00 93.25 116 SER A C 1
ATOM 927 O O . SER A 1 116 ? -22.676 -10.018 11.233 1.00 93.25 116 SER A O 1
ATOM 929 N N . LYS A 1 117 ? -20.506 -9.506 10.992 1.00 94.69 117 LYS A N 1
ATOM 930 C CA . LYS A 1 117 ? -20.638 -8.898 9.658 1.00 94.69 117 LYS A CA 1
ATOM 931 C C . LYS A 1 117 ? -20.539 -9.898 8.500 1.00 94.69 117 LYS A C 1
ATOM 933 O O . LYS A 1 117 ? -20.626 -9.482 7.351 1.00 94.69 117 LYS A O 1
ATOM 938 N N . GLY A 1 118 ? -20.359 -11.193 8.781 1.00 95.00 118 GLY A N 1
ATOM 939 C CA . GLY A 1 118 ? -20.274 -12.239 7.750 1.00 95.00 118 GLY A CA 1
ATOM 940 C C . GLY A 1 118 ? -19.025 -12.147 6.866 1.00 95.00 118 GLY A C 1
ATOM 941 O O . GLY A 1 118 ? -19.034 -12.633 5.738 1.00 95.00 118 GLY A O 1
ATOM 942 N N . LEU A 1 119 ? -17.966 -11.496 7.354 1.00 96.38 119 LEU A N 1
ATOM 943 C CA . LEU A 1 119 ? -16.694 -11.371 6.645 1.00 96.38 119 LEU A CA 1
ATOM 944 C C . LEU A 1 119 ? -15.908 -12.687 6.703 1.00 96.38 119 LEU A C 1
ATOM 946 O O . LEU A 1 119 ? -16.039 -13.448 7.661 1.00 96.38 119 LEU A O 1
ATOM 950 N N . PHE A 1 120 ? -15.028 -12.916 5.722 1.00 95.31 120 PHE A N 1
ATOM 951 C CA . PHE A 1 120 ? -14.088 -14.046 5.745 1.00 95.31 120 PHE A CA 1
ATOM 952 C C . PHE A 1 120 ? -13.230 -14.049 7.020 1.00 95.31 120 PHE A C 1
ATOM 954 O O . PHE 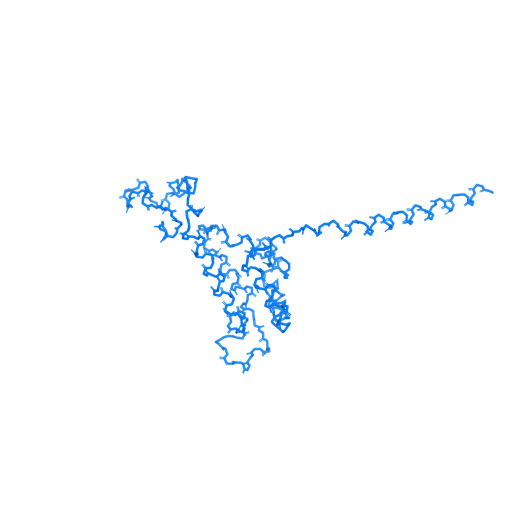A 1 120 ? -13.033 -15.086 7.650 1.00 95.31 120 PHE A O 1
ATOM 961 N N . LYS A 1 121 ? -12.767 -12.863 7.426 1.00 96.12 121 LYS A N 1
ATOM 962 C CA . LYS A 1 121 ? -12.127 -12.612 8.714 1.00 96.12 121 LYS A CA 1
ATOM 963 C C . LYS A 1 121 ? -12.588 -11.261 9.254 1.00 96.12 121 LYS A C 1
ATOM 965 O O . LYS A 1 121 ? -12.878 -10.340 8.495 1.00 96.12 121 LYS A O 1
ATOM 970 N N . ASN A 1 122 ? -12.647 -11.154 10.578 1.00 97.50 122 ASN A N 1
ATOM 971 C CA . ASN A 1 122 ? -13.098 -9.962 11.298 1.00 97.50 122 ASN A CA 1
ATOM 972 C C . ASN A 1 122 ? -11.987 -8.908 11.356 1.00 97.50 122 ASN A C 1
ATOM 974 O O . ASN A 1 122 ? -11.484 -8.602 12.433 1.00 97.50 122 ASN A O 1
ATOM 978 N N . SER A 1 123 ? -11.559 -8.424 10.196 1.00 98.06 123 SER A N 1
ATOM 979 C CA . SER A 1 123 ? -10.504 -7.426 10.052 1.00 98.06 123 SER A CA 1
ATOM 980 C C . SER A 1 123 ? -10.853 -6.429 8.951 1.00 98.06 123 SER A C 1
ATOM 982 O O . SER A 1 123 ? -11.692 -6.693 8.081 1.00 98.06 123 SER A O 1
ATOM 984 N N . LEU A 1 124 ? -10.211 -5.260 8.992 1.00 98.00 124 LEU A N 1
ATOM 985 C CA . LEU A 1 124 ? -10.463 -4.185 8.034 1.00 98.00 124 LEU A CA 1
ATOM 986 C C . LEU A 1 124 ? -10.146 -4.592 6.598 1.00 98.00 124 LEU A C 1
ATOM 988 O O . LEU A 1 124 ? -10.835 -4.139 5.686 1.00 98.00 124 LEU A O 1
ATOM 992 N N . GLN A 1 125 ? -9.184 -5.499 6.401 1.00 97.56 125 GLN A N 1
ATOM 993 C CA . GLN A 1 125 ? -8.849 -6.063 5.091 1.00 97.56 125 GLN A CA 1
ATOM 994 C C . GLN A 1 125 ? -10.084 -6.546 4.308 1.00 97.56 125 GLN A C 1
ATOM 996 O O . GLN A 1 125 ? -10.115 -6.452 3.081 1.00 97.56 125 GLN A O 1
ATOM 1001 N N . TYR A 1 126 ? -11.111 -7.039 5.005 1.00 97.94 126 TYR A N 1
ATOM 1002 C CA . TYR A 1 126 ? -12.319 -7.588 4.388 1.00 97.94 126 TYR A CA 1
ATOM 1003 C C . TYR A 1 126 ? -13.543 -6.680 4.516 1.00 97.94 126 TYR A C 1
ATOM 1005 O O . TYR A 1 126 ? -14.578 -7.005 3.940 1.00 97.94 126 TYR A O 1
ATOM 1013 N N . TYR A 1 127 ? -13.453 -5.556 5.230 1.00 98.19 127 TYR A N 1
ATOM 1014 C CA . TYR A 1 127 ? -14.590 -4.677 5.503 1.00 98.19 127 TYR A CA 1
ATOM 1015 C C . TYR A 1 127 ? -14.697 -3.537 4.471 1.00 98.19 127 TYR A C 1
ATOM 1017 O O . TYR A 1 127 ? -13.819 -2.670 4.416 1.00 98.19 127 TYR A O 1
ATOM 1025 N N . PRO A 1 128 ? -15.753 -3.486 3.637 1.00 96.88 128 PRO A N 1
ATOM 1026 C CA . PRO A 1 128 ? -16.007 -2.336 2.773 1.00 96.88 128 PRO A CA 1
ATOM 1027 C C . PRO A 1 128 ? -16.436 -1.115 3.602 1.00 96.88 128 PRO A C 1
ATOM 1029 O O . PRO A 1 128 ? -17.139 -1.287 4.598 1.00 96.88 128 PRO A O 1
ATOM 1032 N N . PRO A 1 129 ? -16.092 0.117 3.185 1.00 97.75 129 PRO A N 1
ATOM 1033 C CA . PRO A 1 129 ? -15.360 0.503 1.972 1.00 97.75 129 PRO A CA 1
ATOM 1034 C C . PRO A 1 129 ? -13.827 0.358 2.030 1.00 97.75 129 PRO A C 1
ATOM 1036 O O . PRO A 1 129 ? -13.187 0.424 0.982 1.00 97.75 129 PRO A O 1
ATOM 1039 N N . PHE A 1 130 ? -13.217 0.117 3.195 1.00 98.56 130 PHE A N 1
ATOM 1040 C CA . PHE A 1 130 ? -11.751 0.057 3.328 1.00 98.56 130 PHE A CA 1
ATOM 1041 C C . PHE A 1 130 ? -11.109 -1.027 2.446 1.00 98.56 130 PHE A C 1
ATOM 1043 O O . PHE A 1 130 ? -10.119 -0.775 1.761 1.00 98.56 130 PHE A O 1
ATOM 1050 N N . ALA A 1 131 ? -11.726 -2.209 2.375 1.00 98.12 131 ALA A N 1
ATOM 1051 C CA . ALA A 1 131 ? -11.284 -3.288 1.494 1.00 98.12 131 ALA A CA 1
ATOM 1052 C C . ALA A 1 131 ? -11.249 -2.880 0.007 1.00 98.12 131 ALA A C 1
ATOM 1054 O O . ALA A 1 131 ? -10.414 -3.365 -0.754 1.00 98.12 131 ALA A O 1
ATOM 1055 N N . SER A 1 132 ? -12.149 -1.995 -0.435 1.00 98.50 132 SER A N 1
ATOM 1056 C CA . SER A 1 132 ? -12.132 -1.466 -1.806 1.00 98.50 132 SER A CA 1
ATOM 1057 C C . SER A 1 132 ? -10.957 -0.516 -2.013 1.00 98.50 132 SER A C 1
ATOM 1059 O O . SER A 1 132 ? -10.233 -0.660 -2.995 1.00 98.50 132 SER A O 1
ATOM 1061 N N . TRP A 1 133 ? -10.695 0.368 -1.048 1.00 98.69 133 TRP A N 1
ATOM 1062 C CA . TRP A 1 133 ? -9.530 1.250 -1.090 1.00 98.69 133 TRP A CA 1
ATOM 1063 C C . TRP A 1 133 ? -8.202 0.470 -1.129 1.00 98.69 133 TRP A C 1
ATOM 1065 O O . TRP A 1 133 ? -7.327 0.801 -1.925 1.00 98.69 133 TRP A O 1
ATOM 1075 N N . MET A 1 134 ? -8.059 -0.616 -0.356 1.00 98.19 134 MET A N 1
ATOM 1076 C CA . MET A 1 134 ? -6.854 -1.461 -0.416 1.00 98.19 134 MET A CA 1
ATOM 1077 C C . MET A 1 134 ? -6.622 -2.061 -1.810 1.00 98.19 134 MET A C 1
ATOM 1079 O O . MET A 1 134 ? -5.480 -2.161 -2.260 1.00 98.19 134 MET A O 1
ATOM 1083 N N . ARG A 1 135 ? -7.696 -2.455 -2.512 1.00 97.81 135 ARG A N 1
ATOM 1084 C CA . ARG A 1 135 ? -7.597 -2.944 -3.897 1.00 97.81 135 ARG A CA 1
ATOM 1085 C C . ARG A 1 135 ? -7.154 -1.834 -4.842 1.00 97.81 135 ARG A C 1
ATOM 1087 O O . ARG A 1 135 ? -6.280 -2.072 -5.666 1.00 97.81 135 ARG A O 1
ATOM 1094 N N . GLU A 1 136 ? -7.705 -0.629 -4.699 1.00 98.31 136 GLU A N 1
ATOM 1095 C CA . GLU A 1 136 ? -7.264 0.535 -5.477 1.00 98.31 136 GLU A CA 1
ATOM 1096 C C . GLU A 1 136 ? -5.786 0.857 -5.232 1.00 98.31 136 GLU A C 1
ATOM 1098 O O . GLU A 1 136 ? -5.058 1.113 -6.185 1.00 98.31 136 GLU A O 1
ATOM 1103 N N . PHE A 1 137 ? -5.309 0.771 -3.986 1.00 97.56 137 PHE A N 1
ATOM 1104 C CA . PHE A 1 137 ? -3.889 0.936 -3.673 1.00 97.56 137 PHE A CA 1
ATOM 1105 C C . PHE A 1 137 ? -3.006 -0.083 -4.397 1.00 97.56 137 PHE A C 1
ATOM 1107 O O . PHE A 1 137 ? -2.002 0.291 -5.005 1.00 97.56 137 PHE A O 1
ATOM 1114 N N . ALA A 1 138 ? -3.401 -1.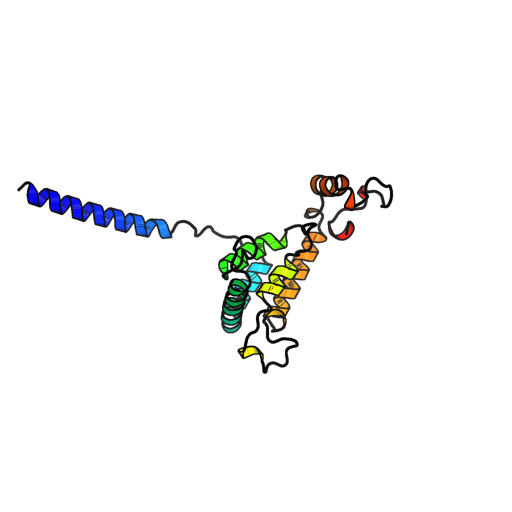358 -4.395 1.00 95.56 138 ALA A N 1
ATOM 1115 C CA . ALA A 1 138 ? -2.678 -2.393 -5.126 1.00 95.56 138 ALA A CA 1
ATOM 1116 C C . ALA A 1 138 ? -2.656 -2.133 -6.644 1.00 95.56 138 ALA A C 1
ATOM 1118 O O . ALA A 1 138 ? -1.620 -2.338 -7.276 1.00 95.56 138 ALA A O 1
ATOM 1119 N N . ILE A 1 139 ? -3.764 -1.645 -7.214 1.00 96.69 139 ILE A N 1
ATOM 1120 C CA . ILE A 1 139 ? -3.856 -1.278 -8.635 1.00 96.69 139 ILE A CA 1
ATOM 1121 C C . ILE A 1 139 ? -2.905 -0.123 -8.956 1.00 96.69 139 ILE A C 1
ATOM 1123 O O . ILE A 1 139 ? -2.071 -0.277 -9.840 1.00 96.69 139 ILE A O 1
ATOM 1127 N N . VAL A 1 140 ? -2.963 0.983 -8.208 1.00 96.50 140 VAL A N 1
ATOM 1128 C CA . VAL A 1 140 ? -2.109 2.166 -8.435 1.00 96.50 140 VAL A CA 1
ATOM 1129 C C . VAL A 1 140 ? -0.623 1.805 -8.345 1.00 96.50 140 VAL A C 1
ATOM 1131 O O . VAL A 1 140 ? 0.180 2.219 -9.179 1.00 96.50 140 VAL A O 1
ATOM 1134 N N . ARG A 1 141 ? -0.242 0.965 -7.376 1.00 94.38 141 ARG A N 1
ATOM 1135 C CA . ARG A 1 141 ? 1.133 0.454 -7.293 1.00 94.38 141 ARG A CA 1
ATOM 1136 C C . ARG A 1 141 ? 1.491 -0.409 -8.509 1.00 94.38 141 ARG A C 1
ATOM 1138 O O . ARG A 1 141 ? 2.594 -0.306 -9.036 1.00 94.38 141 ARG A O 1
ATOM 1145 N N . GLY A 1 142 ? 0.571 -1.254 -8.973 1.00 94.06 142 GLY A N 1
ATOM 1146 C CA . GLY A 1 142 ? 0.743 -2.048 -10.192 1.00 94.06 142 GLY A CA 1
ATOM 1147 C C . GLY A 1 142 ? 0.905 -1.191 -11.452 1.00 94.06 142 GLY A C 1
ATOM 1148 O O . GLY A 1 142 ? 1.731 -1.513 -12.302 1.00 94.06 142 GLY A O 1
ATOM 1149 N N . GLU A 1 143 ? 0.178 -0.079 -11.553 1.00 96.50 143 GLU A N 1
ATOM 1150 C CA . GLU A 1 143 ? 0.317 0.906 -12.632 1.00 96.50 143 GLU A CA 1
ATOM 1151 C C . GLU A 1 143 ? 1.703 1.555 -12.629 1.00 96.50 143 GLU A C 1
ATOM 1153 O O . GLU A 1 143 ? 2.330 1.650 -13.684 1.00 96.50 143 GLU A O 1
ATOM 1158 N N . PHE A 1 144 ? 2.231 1.923 -11.455 1.00 95.81 144 PHE A N 1
ATOM 1159 C CA . PHE A 1 144 ? 3.607 2.409 -11.342 1.00 95.81 144 PHE A CA 1
ATOM 1160 C C . PHE A 1 144 ? 4.616 1.369 -11.857 1.00 95.81 144 PHE A C 1
ATOM 1162 O O . PHE A 1 144 ? 5.464 1.703 -12.687 1.00 95.81 144 PHE A O 1
ATOM 1169 N N . LEU A 1 145 ? 4.492 0.104 -11.439 1.00 94.69 145 LEU A N 1
ATOM 1170 C CA . LEU A 1 145 ? 5.369 -0.993 -11.885 1.00 94.69 145 LEU A CA 1
ATOM 1171 C C . LEU A 1 145 ? 5.199 -1.367 -13.370 1.00 94.69 145 LEU A C 1
ATOM 1173 O O . LEU A 1 145 ? 6.075 -2.001 -13.957 1.00 94.69 145 LEU A O 1
ATOM 1177 N N . ASN A 1 146 ? 4.094 -0.949 -13.988 1.00 96.69 146 ASN A N 1
ATOM 1178 C CA . ASN A 1 146 ? 3.841 -1.020 -15.427 1.00 96.69 146 ASN A CA 1
ATOM 1179 C C . ASN A 1 146 ? 4.271 0.250 -16.183 1.00 96.69 146 ASN A C 1
ATOM 1181 O O . ASN A 1 146 ? 3.996 0.367 -17.374 1.00 96.69 146 ASN A O 1
ATOM 1185 N N . SER A 1 147 ? 4.930 1.207 -15.529 1.00 96.94 147 SER A N 1
ATOM 1186 C CA . SER A 1 147 ? 5.407 2.440 -16.164 1.00 96.94 147 SER A CA 1
ATOM 1187 C C . SER A 1 147 ? 6.917 2.415 -16.399 1.00 96.94 147 SER A C 1
ATOM 1189 O O . SER A 1 147 ? 7.660 1.795 -15.636 1.00 96.94 147 SER A O 1
ATOM 1191 N N . GLU A 1 148 ? 7.399 3.160 -17.397 1.00 95.75 148 GLU A N 1
ATOM 1192 C CA . GLU A 1 148 ? 8.841 3.285 -17.677 1.00 95.75 148 GLU A CA 1
ATOM 1193 C C . GLU A 1 148 ? 9.630 3.917 -16.522 1.00 95.75 148 GLU A C 1
ATOM 1195 O O . GLU A 1 148 ? 10.828 3.697 -16.386 1.00 95.75 148 GLU A O 1
ATOM 1200 N N . LYS A 1 149 ? 8.966 4.647 -15.616 1.00 94.81 149 LYS A N 1
ATOM 1201 C CA . LYS A 1 149 ? 9.613 5.174 -14.404 1.00 94.81 149 LYS A CA 1
ATOM 1202 C C . LYS A 1 149 ? 10.143 4.060 -13.495 1.00 94.81 149 LYS A C 1
ATOM 1204 O O . LYS A 1 149 ? 11.113 4.277 -12.772 1.00 94.81 149 LYS A O 1
ATOM 1209 N N . SER A 1 150 ? 9.521 2.879 -13.540 1.00 94.62 150 SER A N 1
ATOM 1210 C CA . SER A 1 150 ? 9.893 1.724 -12.716 1.00 94.62 150 SER A CA 1
ATOM 1211 C C . SER A 1 150 ? 11.087 0.930 -13.252 1.00 94.62 150 SER A C 1
ATOM 1213 O O . SER A 1 150 ? 11.535 -0.007 -12.594 1.00 94.62 150 SER A O 1
ATOM 1215 N N . TRP A 1 151 ? 11.619 1.282 -14.428 1.00 94.94 151 TRP A N 1
ATOM 1216 C CA . TRP A 1 151 ? 12.717 0.549 -15.048 1.00 94.94 151 TRP A CA 1
ATOM 1217 C C . TRP A 1 151 ? 13.721 1.480 -15.718 1.00 94.94 151 TRP A C 1
ATOM 1219 O O . TRP A 1 151 ? 13.399 2.274 -16.594 1.00 94.94 151 TRP A O 1
ATOM 1229 N N . ASN A 1 152 ? 14.982 1.384 -15.310 1.00 92.25 152 ASN A N 1
ATOM 1230 C CA . ASN A 1 152 ? 16.053 2.200 -15.865 1.00 92.25 152 ASN A CA 1
ATOM 1231 C C . ASN A 1 152 ? 17.391 1.457 -15.814 1.00 92.25 152 ASN A C 1
ATOM 1233 O O . ASN A 1 152 ? 17.523 0.397 -15.200 1.00 92.25 152 ASN A O 1
ATOM 1237 N N . ALA A 1 153 ? 18.414 2.045 -16.436 1.00 93.38 153 ALA A N 1
ATOM 1238 C CA . ALA A 1 153 ? 19.732 1.428 -16.556 1.00 93.38 153 ALA A CA 1
ATOM 1239 C C . ALA A 1 153 ? 20.397 1.098 -15.206 1.00 93.38 153 ALA A C 1
ATOM 1241 O O . ALA A 1 153 ? 21.183 0.152 -15.139 1.00 93.38 153 ALA A O 1
ATOM 1242 N N . LYS A 1 154 ? 20.104 1.856 -14.136 1.00 92.44 154 LYS A N 1
ATOM 1243 C CA . LYS A 1 154 ? 20.618 1.564 -12.789 1.00 92.44 154 LYS A CA 1
ATOM 1244 C C . LYS A 1 154 ? 19.974 0.292 -12.242 1.00 92.44 154 LYS A C 1
ATOM 1246 O O . LYS A 1 154 ? 20.703 -0.605 -11.837 1.00 92.44 154 LYS A O 1
ATOM 1251 N N . ILE A 1 155 ? 18.645 0.203 -12.303 1.00 91.06 155 ILE A N 1
ATOM 1252 C CA . ILE A 1 155 ? 17.875 -0.961 -11.838 1.00 91.06 155 ILE A CA 1
ATOM 1253 C C . ILE A 1 155 ? 18.300 -2.216 -12.604 1.00 91.06 155 ILE A C 1
ATOM 1255 O O . ILE A 1 155 ? 18.680 -3.212 -11.998 1.00 91.06 155 ILE A O 1
ATOM 1259 N N . TYR A 1 156 ? 18.345 -2.147 -13.938 1.00 93.06 156 TYR A N 1
ATOM 1260 C CA . TYR A 1 156 ? 18.816 -3.264 -14.759 1.00 93.06 156 TYR A CA 1
ATOM 1261 C C . TYR A 1 156 ? 20.214 -3.741 -14.337 1.00 93.06 156 TYR A C 1
ATOM 1263 O O . TYR A 1 156 ? 20.452 -4.939 -14.216 1.00 93.06 156 TYR A O 1
ATOM 1271 N N . ARG A 1 157 ? 21.145 -2.813 -14.076 1.00 93.50 157 ARG A N 1
ATOM 1272 C CA . ARG A 1 157 ? 22.514 -3.158 -13.675 1.00 93.50 157 ARG A CA 1
ATOM 1273 C C . ARG A 1 157 ? 22.571 -3.852 -12.313 1.00 93.50 157 ARG A C 1
ATOM 1275 O O . ARG A 1 157 ? 23.411 -4.729 -12.137 1.00 93.50 157 ARG A O 1
ATOM 1282 N N . GLU A 1 158 ? 21.704 -3.480 -11.374 1.00 91.44 158 GLU A N 1
ATOM 1283 C CA . GLU A 1 158 ? 21.588 -4.159 -10.076 1.00 91.44 158 GLU A CA 1
ATOM 1284 C C . GLU A 1 158 ? 21.213 -5.634 -10.272 1.00 91.44 158 GLU A C 1
ATOM 1286 O O . GLU A 1 158 ? 21.923 -6.509 -9.777 1.00 91.44 158 GLU A O 1
ATOM 1291 N N . PHE A 1 159 ? 20.197 -5.920 -11.092 1.00 91.38 159 PHE A N 1
ATOM 1292 C CA . PHE A 1 159 ? 19.806 -7.295 -11.425 1.00 91.38 159 PHE A CA 1
ATOM 1293 C C . PHE A 1 159 ? 20.856 -8.036 -12.254 1.00 91.38 159 PHE A C 1
ATOM 1295 O O . PHE A 1 159 ? 21.123 -9.208 -12.004 1.00 91.38 159 PHE A O 1
ATOM 1302 N N . TYR A 1 160 ? 21.480 -7.368 -13.227 1.00 93.00 160 TYR A N 1
ATOM 1303 C CA . TYR A 1 160 ? 22.495 -7.977 -14.091 1.00 93.00 160 TYR A CA 1
ATOM 1304 C C . TYR A 1 160 ? 23.721 -8.439 -13.302 1.00 93.00 160 TYR A C 1
ATOM 1306 O O . TYR A 1 160 ? 24.328 -9.460 -13.629 1.00 93.00 160 TYR A O 1
ATOM 1314 N N . ASN A 1 161 ? 24.087 -7.687 -12.264 1.00 93.50 161 ASN A N 1
ATOM 1315 C CA . ASN A 1 161 ? 25.220 -8.002 -11.402 1.00 93.50 161 ASN A CA 1
ATOM 1316 C C . ASN A 1 161 ? 24.894 -9.051 -10.335 1.00 93.50 161 ASN A C 1
ATOM 1318 O O . ASN A 1 161 ? 25.819 -9.639 -9.776 1.00 93.50 161 ASN A O 1
ATOM 1322 N N . ASP A 1 162 ? 23.616 -9.295 -10.048 1.00 91.44 162 ASP A N 1
ATOM 1323 C CA . ASP A 1 162 ? 23.202 -10.319 -9.101 1.00 91.44 162 ASP A CA 1
ATOM 1324 C C . ASP A 1 162 ? 23.092 -11.690 -9.802 1.00 91.44 162 ASP A C 1
ATOM 1326 O O . ASP A 1 162 ? 22.177 -11.932 -10.599 1.00 91.44 162 ASP A O 1
ATOM 1330 N N . PRO A 1 163 ? 23.998 -12.641 -9.498 1.00 92.00 163 PRO A N 1
ATOM 1331 C CA . PRO A 1 163 ? 24.051 -13.924 -10.191 1.00 92.00 163 PRO A CA 1
ATOM 1332 C C . PRO A 1 163 ? 22.800 -14.786 -9.977 1.00 92.00 163 PRO A C 1
ATOM 1334 O O . PRO A 1 163 ? 22.588 -15.727 -10.749 1.00 92.00 163 PRO A O 1
ATOM 1337 N N . ARG A 1 164 ? 21.962 -14.482 -8.971 1.00 90.50 164 ARG A N 1
ATOM 1338 C CA . ARG A 1 164 ? 20.692 -15.182 -8.722 1.00 90.50 164 ARG A CA 1
ATOM 1339 C C . ARG A 1 164 ? 19.714 -15.027 -9.886 1.00 90.50 164 ARG A C 1
ATOM 1341 O O . ARG A 1 164 ? 18.952 -15.952 -10.143 1.00 90.50 164 ARG A O 1
ATOM 1348 N N . PHE A 1 165 ? 19.774 -13.906 -10.606 1.00 90.38 165 PHE A N 1
ATOM 1349 C CA . PHE A 1 165 ? 18.898 -13.626 -11.747 1.00 90.38 165 PHE A CA 1
ATOM 1350 C C . PHE A 1 165 ? 19.423 -14.186 -13.070 1.00 90.38 165 PHE A C 1
ATOM 1352 O O . PHE A 1 165 ? 18.705 -14.171 -14.056 1.00 90.38 165 PHE A O 1
ATOM 1359 N N . GLY A 1 166 ? 20.663 -14.686 -13.134 1.00 92.88 166 GLY A N 1
ATOM 1360 C CA . GLY A 1 166 ? 21.151 -15.425 -14.306 1.00 92.88 166 GLY A CA 1
ATOM 1361 C C . GLY A 1 166 ? 21.230 -14.637 -15.622 1.00 92.88 166 GLY A C 1
ATOM 1362 O O . GLY A 1 166 ? 21.397 -15.255 -16.672 1.00 92.88 166 GLY A O 1
ATOM 1363 N N . LEU A 1 167 ? 21.176 -13.300 -15.598 1.00 93.44 167 LEU A N 1
ATOM 1364 C CA . LEU A 1 167 ? 21.159 -12.457 -16.807 1.00 93.44 167 LEU A CA 1
ATOM 1365 C C . LEU A 1 167 ? 22.430 -12.565 -17.668 1.00 93.44 167 LEU A C 1
ATOM 1367 O O . LEU A 1 167 ? 22.424 -12.230 -18.846 1.00 93.44 167 LEU A O 1
ATOM 1371 N N . GLN A 1 168 ? 23.508 -13.108 -17.107 1.00 93.56 168 GLN A N 1
ATOM 1372 C CA . GLN A 1 168 ? 24.778 -13.357 -17.796 1.00 93.56 168 GLN A CA 1
ATOM 1373 C C . GLN A 1 168 ? 24.813 -14.715 -18.524 1.00 93.56 168 GLN A C 1
ATOM 1375 O O . GLN A 1 168 ? 25.784 -15.023 -19.211 1.00 93.56 168 GLN A O 1
ATOM 1380 N N . LYS A 1 169 ? 23.788 -15.563 -18.347 1.00 92.75 169 LYS A N 1
ATOM 1381 C CA . LYS A 1 169 ? 23.778 -16.967 -18.802 1.00 92.75 169 LYS A CA 1
ATOM 1382 C C . LYS A 1 169 ? 23.020 -17.193 -20.114 1.00 92.75 169 LYS A C 1
ATOM 1384 O O . LYS A 1 169 ? 22.784 -18.341 -20.479 1.00 92.75 169 LYS A O 1
ATOM 1389 N N . ASN A 1 170 ? 22.646 -16.117 -20.813 1.00 88.88 170 ASN A N 1
ATOM 1390 C CA . ASN A 1 170 ? 21.873 -16.161 -22.061 1.00 88.88 170 ASN A CA 1
ATOM 1391 C C . ASN A 1 170 ? 20.550 -16.952 -21.931 1.00 88.88 170 ASN A C 1
ATOM 1393 O O . ASN A 1 170 ? 20.144 -17.667 -22.84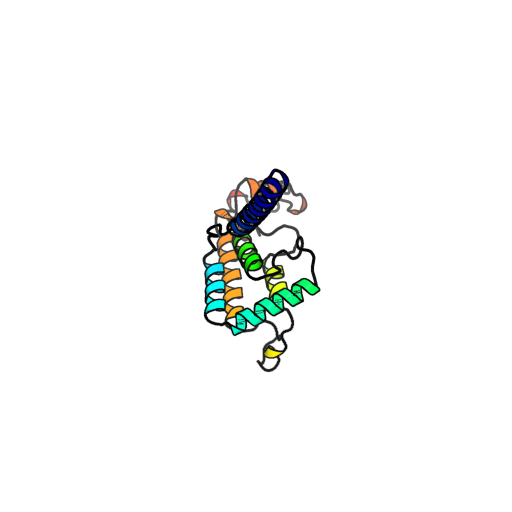2 1.00 88.88 170 ASN A O 1
ATOM 1397 N N . TRP A 1 171 ? 19.916 -16.878 -20.756 1.00 93.50 171 TRP A N 1
ATOM 1398 C CA . TRP A 1 171 ? 18.640 -17.547 -20.451 1.00 93.50 171 TRP A CA 1
ATOM 1399 C C . TRP A 1 171 ? 17.412 -16.723 -20.831 1.00 93.50 171 TRP A C 1
ATOM 1401 O O . TRP A 1 171 ? 16.302 -17.247 -20.855 1.00 93.50 171 TRP A O 1
ATOM 1411 N N . TYR A 1 172 ? 17.617 -15.439 -21.089 1.00 93.75 172 TYR A N 1
ATOM 1412 C CA . TYR A 1 172 ? 16.568 -14.451 -21.255 1.00 93.75 172 TYR A CA 1
ATOM 1413 C C . TYR A 1 172 ? 16.646 -13.832 -22.647 1.00 93.75 172 TYR A C 1
ATOM 1415 O O . TYR A 1 172 ? 17.647 -13.972 -23.351 1.00 93.75 172 TYR A O 1
ATOM 1423 N N . GLU A 1 173 ? 15.572 -13.154 -23.032 1.00 94.00 173 GLU A N 1
ATOM 1424 C CA . GLU A 1 173 ? 15.548 -12.312 -24.222 1.00 94.00 173 GLU A CA 1
ATOM 1425 C C . GLU A 1 173 ? 16.486 -11.099 -24.104 1.00 94.00 173 GLU A C 1
ATOM 1427 O O . GLU A 1 173 ? 17.135 -10.874 -23.079 1.00 94.00 173 GLU A O 1
ATOM 1432 N N . ASP A 1 174 ? 16.555 -10.308 -25.176 1.00 93.06 174 ASP A N 1
ATOM 1433 C CA . ASP A 1 174 ? 17.347 -9.085 -25.189 1.00 93.06 174 ASP A CA 1
ATOM 1434 C C . ASP A 1 174 ? 16.803 -8.077 -24.150 1.00 93.06 174 ASP A C 1
ATOM 1436 O O . ASP A 1 174 ? 15.618 -7.732 -24.199 1.00 93.06 174 ASP A O 1
ATOM 1440 N N . PRO A 1 175 ? 17.644 -7.546 -23.240 1.00 91.94 175 PRO A N 1
ATOM 1441 C CA . PRO A 1 175 ? 17.217 -6.589 -22.218 1.00 91.94 175 PRO A CA 1
ATOM 1442 C C . PRO A 1 175 ? 16.585 -5.305 -22.760 1.00 91.94 175 PRO A C 1
ATOM 1444 O O . PRO A 1 175 ? 15.899 -4.592 -22.026 1.00 91.94 175 PRO A O 1
ATOM 1447 N N . SER A 1 176 ? 16.802 -4.982 -24.038 1.00 92.94 176 SER A N 1
ATOM 1448 C CA . SER A 1 176 ? 16.131 -3.869 -24.705 1.00 92.94 176 SER A CA 1
ATOM 1449 C C . SER A 1 176 ? 14.617 -4.067 -24.847 1.00 92.94 176 SER A C 1
ATOM 1451 O O . SER A 1 176 ? 13.929 -3.075 -25.095 1.00 92.94 176 SER A O 1
ATOM 1453 N N . ASN A 1 177 ? 14.084 -5.274 -24.624 1.00 94.50 177 ASN A N 1
ATOM 1454 C CA . ASN A 1 177 ? 12.645 -5.546 -24.579 1.00 94.50 177 ASN A CA 1
ATOM 1455 C C . ASN A 1 177 ? 11.993 -5.145 -23.245 1.00 94.50 177 ASN A C 1
ATOM 1457 O O . ASN A 1 177 ? 10.792 -4.882 -23.216 1.00 94.50 177 ASN A O 1
ATOM 1461 N N . TRP A 1 178 ? 12.758 -5.018 -22.155 1.00 95.44 178 TRP A N 1
ATOM 1462 C CA . TRP A 1 178 ? 12.215 -4.652 -20.844 1.00 95.44 178 TRP A CA 1
ATOM 1463 C C . TRP A 1 178 ? 12.166 -3.139 -20.674 1.00 95.44 178 TRP A C 1
ATOM 1465 O O . TRP A 1 178 ? 13.195 -2.457 -20.636 1.00 95.44 178 TRP A O 1
ATOM 1475 N N . LYS A 1 179 ? 10.949 -2.606 -20.581 1.00 96.25 179 LYS A N 1
ATOM 1476 C CA . LYS A 1 179 ? 10.662 -1.178 -20.388 1.00 96.25 179 LYS A CA 1
ATOM 1477 C C . LYS A 1 179 ? 10.054 -0.878 -19.028 1.00 96.25 179 LYS A C 1
ATOM 1479 O O . LYS A 1 179 ? 10.025 0.283 -18.644 1.00 96.25 179 LYS A O 1
ATOM 1484 N N . THR A 1 180 ? 9.578 -1.883 -18.301 1.00 96.75 180 THR A N 1
ATOM 1485 C CA . THR A 1 180 ? 8.913 -1.718 -17.002 1.00 96.75 180 THR A CA 1
ATOM 1486 C C . THR A 1 180 ? 9.338 -2.826 -16.046 1.00 96.75 180 THR A C 1
ATOM 1488 O O . THR A 1 180 ? 9.805 -3.883 -16.476 1.00 96.75 180 THR A O 1
ATOM 1491 N N . TRP A 1 181 ? 9.157 -2.604 -14.745 1.00 93.75 181 TRP A N 1
ATOM 1492 C CA . TRP A 1 181 ? 9.446 -3.618 -13.734 1.00 93.75 181 TRP A CA 1
ATOM 1493 C C . TRP A 1 181 ? 8.670 -4.919 -13.984 1.00 93.75 181 TRP A C 1
ATOM 1495 O O . TRP A 1 181 ? 9.250 -5.999 -13.962 1.00 93.75 181 TRP A O 1
ATOM 1505 N N . ASN A 1 182 ? 7.371 -4.819 -14.274 1.00 93.25 182 ASN A N 1
ATOM 1506 C CA . ASN A 1 182 ? 6.510 -5.981 -14.525 1.00 93.25 182 ASN A CA 1
ATOM 1507 C C . ASN A 1 182 ? 6.738 -6.656 -15.887 1.00 93.25 182 ASN A C 1
ATOM 1509 O O . ASN A 1 182 ? 6.166 -7.704 -16.145 1.00 93.25 182 ASN A O 1
ATOM 1513 N N . GLN A 1 183 ? 7.494 -6.050 -16.805 1.00 94.38 183 GLN A N 1
ATOM 1514 C CA . GLN A 1 183 ? 7.937 -6.762 -18.009 1.00 94.38 183 GLN A CA 1
ATOM 1515 C C . GLN A 1 183 ? 9.153 -7.641 -17.721 1.00 94.38 183 GLN A C 1
ATOM 1517 O O . GLN A 1 183 ? 9.359 -8.636 -18.405 1.00 94.38 183 GLN A O 1
ATOM 1522 N N . PHE A 1 184 ? 9.962 -7.261 -16.731 1.00 92.12 184 PHE A N 1
ATOM 1523 C CA . PHE A 1 184 ? 11.124 -8.034 -16.314 1.00 92.12 184 PHE A CA 1
ATOM 1524 C C . PHE A 1 184 ? 10.760 -9.215 -15.391 1.00 92.12 184 PHE A C 1
ATOM 1526 O O . PHE A 1 184 ? 11.405 -10.260 -15.471 1.00 92.12 184 PHE A O 1
ATOM 1533 N N . PHE A 1 185 ? 9.751 -9.054 -14.525 1.00 89.06 185 PHE A N 1
ATOM 1534 C CA . PHE A 1 185 ? 9.259 -10.066 -13.574 1.00 89.06 185 PHE A CA 1
ATOM 1535 C C . PHE A 1 185 ? 7.951 -10.716 -14.019 1.00 89.06 185 PHE A C 1
ATOM 1537 O O . PHE A 1 185 ? 7.836 -11.954 -13.863 1.00 89.06 185 PHE A O 1
#

Foldseek 3Di:
DVVVVVVVVVVVVVVVVVVVVVVVVPPPPPVPDFDPLLVVVVVVCVVPVVVVVQLLVLLCVLCVVPVDCVLQVPSGSVSVRVLLRCLLQDDDDPPPDRVLNNVCSSFQDADPVQPPVPFPGRTLCGDPPSVVSSVVSVVSSVVSQVALSQDDPVVVVVLCPDCVNVVVVPPDDDCVVDRGNVVSD